Protein AF-A0A1Y2HGD8-F1 (afdb_monomer_lite)

Secondary structure (DSSP, 8-state):
-HHHHHHHHHHHHTS-------GGGHHHHHHHHHHHHHHHHHHHHTT-S-TT--GGG--TTSHHHHHHHHHHHHHHHHHHHHHHHHHHHHHHHHHHHHHHHHHHHHHHHHHHHHHHHHHTTSTT-------------TTHHHHHHHHHHHHHHHHHHHHHHHHHHHHHHHHHHHHHHHHHHHHHHHHHTT---HHHHHHHHHHHHHHHHHHHHHHHHHHHHHHHHHTSPPPTTTHHHHHHHHHHHHHHHHHHHSTTSS--

Organism: NCBI:txid765915

Structure (mmCIF, N/CA/C/O backbone):
data_AF-A0A1Y2HGD8-F1
#
_entry.id   AF-A0A1Y2HGD8-F1
#
loop_
_atom_site.group_PDB
_atom_site.id
_atom_site.type_symbol
_atom_site.label_atom_id
_atom_site.label_alt_id
_atom_site.label_comp_id
_atom_site.label_asym_id
_atom_site.label_entity_id
_atom_site.label_seq_id
_atom_site.pdbx_PDB_ins_code
_atom_site.Cartn_x
_atom_site.Cartn_y
_atom_site.Cartn_z
_atom_site.occupancy
_atom_site.B_iso_or_equiv
_atom_site.auth_seq_id
_atom_site.auth_comp_id
_atom_site.auth_asym_id
_atom_site.auth_atom_id
_atom_site.pdbx_PDB_model_num
ATOM 1 N N . MET A 1 1 ? 4.293 -5.057 -3.547 1.00 78.56 1 MET A N 1
ATOM 2 C CA . MET A 1 1 ? 3.821 -5.410 -2.185 1.00 78.56 1 MET A CA 1
ATOM 3 C C . MET A 1 1 ? 2.748 -4.454 -1.665 1.00 78.56 1 MET A C 1
ATOM 5 O O . MET A 1 1 ? 1.684 -4.930 -1.291 1.00 78.56 1 MET A O 1
ATOM 9 N N . HIS A 1 2 ? 2.973 -3.132 -1.663 1.00 80.19 2 HIS A N 1
ATOM 10 C CA . HIS A 1 2 ? 2.010 -2.169 -1.106 1.00 80.19 2 HIS A CA 1
ATOM 11 C C . HIS A 1 2 ? 0.635 -2.173 -1.796 1.00 80.19 2 HIS A C 1
ATOM 13 O O . HIS A 1 2 ? -0.360 -2.157 -1.080 1.00 80.19 2 HIS A O 1
ATOM 19 N N . ALA A 1 3 ? 0.546 -2.297 -3.131 1.00 78.31 3 ALA A N 1
ATOM 20 C CA . ALA A 1 3 ? -0.756 -2.444 -3.798 1.00 78.31 3 ALA A CA 1
ATOM 21 C C . ALA A 1 3 ? -1.498 -3.727 -3.409 1.00 78.31 3 ALA A C 1
ATOM 23 O O . ALA A 1 3 ? -2.710 -3.720 -3.242 1.00 78.31 3 ALA A O 1
ATOM 24 N N . CYS A 1 4 ? -0.788 -4.841 -3.226 1.00 83.38 4 CYS A N 1
ATOM 25 C CA . CYS A 1 4 ? -1.416 -6.087 -2.792 1.00 83.38 4 CYS A CA 1
ATOM 26 C C . CYS A 1 4 ? -1.918 -5.967 -1.345 1.00 83.38 4 CYS A C 1
ATOM 28 O O . CYS A 1 4 ? -3.021 -6.412 -1.042 1.00 83.38 4 CYS A O 1
ATOM 30 N N . LEU A 1 5 ? -1.150 -5.309 -0.470 1.00 84.12 5 LEU A N 1
ATOM 31 C CA . LEU A 1 5 ? -1.565 -4.972 0.897 1.00 84.12 5 LEU A CA 1
ATOM 32 C C . LEU A 1 5 ? -2.777 -4.031 0.916 1.00 84.12 5 LEU A C 1
ATOM 34 O O . LEU A 1 5 ? -3.712 -4.268 1.683 1.00 84.12 5 LEU A O 1
ATOM 38 N N . SER A 1 6 ? -2.790 -2.985 0.084 1.00 82.75 6 SER A N 1
ATOM 39 C CA . SER A 1 6 ? -3.903 -2.033 0.007 1.00 82.75 6 SER A CA 1
ATOM 40 C C . SER A 1 6 ? -5.157 -2.684 -0.573 1.00 82.75 6 SER A C 1
ATOM 42 O O . SER A 1 6 ? -6.234 -2.528 -0.001 1.00 82.75 6 SER A O 1
ATOM 44 N N . LEU A 1 7 ? -5.019 -3.512 -1.610 1.00 82.62 7 LEU A N 1
ATOM 45 C CA . LEU A 1 7 ? -6.115 -4.288 -2.185 1.00 82.62 7 LEU A CA 1
ATOM 46 C C . LEU A 1 7 ? -6.675 -5.305 -1.187 1.00 82.62 7 LEU A C 1
ATOM 48 O O . LEU A 1 7 ? -7.887 -5.380 -1.000 1.00 82.62 7 LEU A O 1
ATOM 52 N N . TYR A 1 8 ? -5.810 -6.063 -0.510 1.00 85.62 8 TYR A N 1
ATOM 53 C CA . TYR A 1 8 ? -6.225 -6.996 0.538 1.00 85.62 8 TYR A CA 1
ATOM 54 C C . TYR A 1 8 ? -7.002 -6.268 1.640 1.00 85.62 8 TYR A C 1
ATOM 56 O O . TYR A 1 8 ? -8.078 -6.694 2.062 1.00 85.62 8 TYR A O 1
ATOM 64 N N . THR A 1 9 ? -6.478 -5.122 2.063 1.00 81.25 9 THR A N 1
ATOM 65 C CA . THR A 1 9 ? -7.118 -4.263 3.053 1.00 81.25 9 THR A CA 1
ATOM 66 C C . THR A 1 9 ? -8.484 -3.780 2.583 1.00 81.25 9 THR A C 1
ATOM 68 O O . THR A 1 9 ? -9.454 -3.851 3.335 1.00 81.25 9 THR A O 1
ATOM 71 N N . TYR A 1 10 ? -8.577 -3.321 1.339 1.00 82.81 10 TYR A N 1
ATOM 72 C CA . TYR A 1 10 ? -9.825 -2.890 0.729 1.00 82.81 10 TYR A CA 1
ATOM 73 C C . TYR A 1 10 ? -10.856 -4.027 0.706 1.00 82.81 10 TYR A C 1
ATOM 75 O O . TYR A 1 10 ? -11.990 -3.844 1.151 1.00 82.81 10 TYR A O 1
ATOM 83 N N . LEU A 1 11 ? -10.466 -5.228 0.269 1.00 83.62 11 LEU A N 1
ATOM 84 C CA . LEU A 1 11 ? -11.347 -6.400 0.241 1.00 83.62 11 LEU A CA 1
ATOM 85 C C . LEU A 1 11 ? -11.839 -6.777 1.645 1.00 83.62 11 LEU A C 1
ATOM 87 O O . LEU A 1 11 ? -13.014 -7.110 1.825 1.00 83.62 11 LEU A O 1
ATOM 91 N N . ARG A 1 12 ? -10.972 -6.655 2.652 1.00 82.25 12 ARG A N 1
ATOM 92 C CA . ARG A 1 12 ? -11.326 -6.933 4.044 1.00 82.25 12 ARG A CA 1
ATOM 93 C C . ARG A 1 12 ? -12.259 -5.879 4.640 1.00 82.25 12 ARG A C 1
ATOM 95 O O . ARG A 1 12 ? -13.249 -6.246 5.260 1.00 82.25 12 ARG A O 1
ATOM 102 N N . VAL A 1 13 ? -11.950 -4.592 4.481 1.00 77.69 13 VAL A N 1
ATOM 103 C CA . VAL A 1 13 ? -12.680 -3.490 5.135 1.00 77.69 13 VAL A CA 1
ATOM 104 C C . VAL A 1 13 ? -13.964 -3.141 4.386 1.00 77.69 13 VAL A C 1
ATOM 106 O O . VAL A 1 13 ? -15.014 -2.986 4.999 1.00 77.69 13 VAL A O 1
ATOM 109 N N . VAL A 1 14 ? -13.898 -3.020 3.059 1.00 81.12 14 VAL A N 1
ATOM 110 C CA . VAL A 1 14 ? -15.016 -2.521 2.245 1.00 81.12 14 VAL A CA 1
ATOM 111 C C . VAL A 1 14 ? -15.948 -3.648 1.818 1.00 81.12 14 VAL A C 1
ATOM 113 O O . VAL A 1 14 ? -17.163 -3.465 1.802 1.00 81.12 14 VAL A O 1
ATOM 116 N N . LYS A 1 15 ? -15.401 -4.817 1.463 1.00 84.25 15 LYS A N 1
ATOM 117 C CA . LYS A 1 15 ? -16.198 -5.958 0.980 1.00 84.25 15 LYS A CA 1
ATOM 118 C C . LYS A 1 15 ? -16.487 -7.003 2.058 1.00 84.25 15 LYS A C 1
ATOM 120 O O . LYS A 1 15 ? -17.182 -7.969 1.761 1.00 84.25 15 LYS A O 1
ATOM 125 N N . ASN A 1 16 ? -15.962 -6.826 3.274 1.00 85.25 16 ASN A N 1
ATOM 126 C CA . ASN A 1 16 ? -16.073 -7.782 4.381 1.00 85.25 16 ASN A CA 1
ATOM 127 C C . ASN A 1 16 ? -15.673 -9.223 3.991 1.00 85.25 16 ASN A C 1
ATOM 129 O O . ASN A 1 16 ? -16.144 -10.195 4.580 1.00 85.25 16 ASN A O 1
ATOM 133 N N . LYS A 1 17 ? -14.809 -9.383 2.978 1.00 89.25 17 LYS A N 1
ATOM 134 C CA . LYS A 1 17 ? -14.317 -10.696 2.553 1.00 89.25 17 LYS A CA 1
ATOM 135 C C . LYS A 1 17 ? -13.066 -11.023 3.355 1.00 89.25 17 LYS A C 1
ATOM 137 O O . LYS A 1 17 ? -12.046 -10.344 3.234 1.00 89.25 17 LYS A O 1
ATOM 142 N N . ARG A 1 18 ? -13.138 -12.067 4.181 1.00 83.25 18 ARG A N 1
ATOM 143 C CA . ARG A 1 18 ? -11.959 -12.615 4.858 1.00 83.25 18 ARG A CA 1
ATOM 144 C C . ARG A 1 18 ? -11.217 -13.505 3.873 1.00 83.25 18 ARG A C 1
ATOM 146 O O . ARG A 1 18 ? -11.711 -14.560 3.503 1.00 83.25 18 ARG A O 1
ATOM 153 N N . ILE A 1 19 ? -10.054 -13.049 3.429 1.00 86.12 19 ILE A N 1
ATOM 154 C CA . ILE A 1 19 ? -9.136 -13.873 2.648 1.00 86.12 19 ILE A CA 1
ATOM 155 C C . ILE A 1 19 ? -8.131 -14.460 3.631 1.00 86.12 19 ILE A C 1
ATOM 157 O O . ILE A 1 19 ? -7.472 -13.729 4.371 1.00 86.12 19 ILE A O 1
ATOM 161 N N . GLU A 1 20 ? -8.019 -15.781 3.647 1.00 89.38 20 GLU A N 1
ATOM 162 C CA . GLU A 1 20 ? -7.003 -16.471 4.428 1.00 89.38 20 GLU A CA 1
ATOM 163 C C . GLU A 1 20 ? -5.641 -16.270 3.755 1.00 89.38 20 GLU A C 1
ATOM 165 O O . GLU A 1 20 ? -5.328 -16.895 2.738 1.00 89.38 20 GLU A O 1
ATOM 170 N N . LEU A 1 21 ? -4.838 -15.357 4.308 1.00 80.19 21 LEU A N 1
ATOM 171 C CA . LEU A 1 21 ? -3.488 -15.021 3.832 1.00 80.19 21 LEU A CA 1
ATOM 172 C C . LEU A 1 21 ? -2.480 -16.181 3.978 1.00 80.19 21 LEU A C 1
ATOM 174 O O . LEU A 1 21 ? -1.405 -16.138 3.378 1.00 80.19 21 LEU A O 1
ATOM 178 N N . GLY A 1 22 ? -2.843 -17.234 4.718 1.00 84.00 22 GLY A N 1
ATOM 179 C CA . GLY A 1 22 ? -1.948 -18.327 5.095 1.00 84.00 22 GLY A CA 1
ATOM 180 C C . GLY A 1 22 ? -0.947 -17.911 6.177 1.00 84.00 22 GLY A C 1
ATOM 181 O O . GLY A 1 22 ? -0.879 -16.749 6.577 1.00 84.00 22 GLY A O 1
ATOM 182 N N . SER A 1 23 ? -0.156 -18.867 6.671 1.00 84.31 23 SER A N 1
ATOM 183 C CA . SER A 1 23 ? 0.926 -18.564 7.617 1.00 84.31 23 SER A CA 1
ATOM 184 C C . SER A 1 23 ? 1.947 -17.623 6.966 1.00 84.31 23 SER A C 1
ATOM 186 O O . SER A 1 23 ? 2.368 -17.857 5.834 1.00 84.31 23 SER A O 1
ATOM 188 N N . ARG A 1 24 ? 2.332 -16.548 7.667 1.00 79.81 24 ARG A N 1
ATOM 189 C CA . ARG A 1 24 ? 3.295 -15.527 7.196 1.00 79.81 24 ARG A CA 1
ATOM 190 C C . ARG A 1 24 ? 2.907 -14.786 5.906 1.00 79.81 24 ARG A C 1
ATOM 192 O O . ARG A 1 24 ? 3.785 -14.266 5.223 1.00 79.81 24 ARG A O 1
ATOM 199 N N . ASP A 1 25 ? 1.622 -14.724 5.564 1.00 85.81 25 ASP A N 1
ATOM 200 C CA . ASP A 1 25 ? 1.135 -14.018 4.369 1.00 85.81 25 ASP A CA 1
ATOM 201 C C . ASP A 1 25 ? 1.744 -14.530 3.046 1.00 85.81 25 ASP A C 1
ATOM 203 O O . ASP A 1 25 ? 1.865 -13.781 2.069 1.00 85.81 25 ASP A O 1
ATOM 207 N N . TRP A 1 26 ? 2.132 -15.813 2.989 1.00 89.88 26 TRP A N 1
ATOM 208 C CA . TRP A 1 26 ? 2.860 -16.378 1.847 1.00 89.88 26 TRP A CA 1
ATOM 209 C C . TRP A 1 26 ? 2.097 -16.237 0.526 1.00 89.88 26 TRP A C 1
ATOM 211 O O . TRP A 1 26 ? 2.720 -16.022 -0.507 1.00 89.88 26 TRP A O 1
ATOM 221 N N . ARG A 1 27 ? 0.756 -16.289 0.538 1.00 89.88 27 ARG A N 1
ATOM 222 C CA . ARG A 1 27 ? -0.064 -16.120 -0.677 1.00 89.88 27 ARG A CA 1
ATOM 223 C C . ARG A 1 27 ? 0.100 -14.726 -1.277 1.00 89.88 27 ARG A C 1
ATOM 225 O O . ARG A 1 27 ? 0.190 -14.571 -2.491 1.00 89.88 27 ARG A O 1
ATOM 232 N N . LEU A 1 28 ? 0.177 -13.708 -0.422 1.00 87.25 28 LEU A N 1
ATOM 233 C CA . LEU A 1 28 ? 0.374 -12.324 -0.845 1.00 87.25 28 LEU A CA 1
ATOM 234 C C . LEU A 1 28 ? 1.778 -12.120 -1.418 1.00 87.25 28 LEU A C 1
ATOM 236 O O . LEU A 1 28 ? 1.953 -11.451 -2.441 1.00 87.25 28 LEU A O 1
ATOM 240 N N . GLN A 1 29 ? 2.771 -12.719 -0.758 1.00 88.69 29 GLN A N 1
ATOM 241 C CA . GLN A 1 29 ? 4.155 -12.702 -1.212 1.00 88.69 29 GLN A CA 1
ATOM 242 C C . GLN A 1 29 ? 4.311 -13.461 -2.530 1.00 88.69 29 GLN A C 1
ATOM 244 O O . GLN A 1 29 ? 4.951 -12.939 -3.432 1.00 88.69 29 GLN A O 1
ATOM 249 N N . ALA A 1 30 ? 3.667 -14.617 -2.690 1.00 92.06 30 ALA A N 1
ATOM 250 C CA . ALA A 1 30 ? 3.700 -15.411 -3.914 1.00 92.06 30 ALA A CA 1
ATOM 251 C C . ALA A 1 30 ? 3.142 -14.640 -5.116 1.00 92.06 30 ALA A C 1
ATOM 253 O O . ALA A 1 30 ? 3.749 -14.669 -6.178 1.00 92.06 30 ALA A O 1
ATOM 254 N N . VAL A 1 31 ? 2.050 -13.882 -4.953 1.00 89.88 31 VAL A N 1
ATOM 255 C CA . VAL A 1 31 ? 1.536 -13.011 -6.028 1.00 89.88 31 VAL A CA 1
ATOM 256 C C . VAL A 1 31 ? 2.542 -11.907 -6.371 1.00 89.88 31 VAL A C 1
ATOM 258 O O . VAL A 1 31 ? 2.817 -11.663 -7.545 1.00 89.88 31 VAL A O 1
ATOM 261 N N . CYS A 1 32 ? 3.139 -11.263 -5.361 1.00 88.88 32 CYS A N 1
ATOM 262 C CA . CYS A 1 32 ? 4.140 -10.217 -5.583 1.00 88.88 32 CYS A CA 1
ATOM 263 C C . CYS A 1 32 ? 5.400 -10.768 -6.270 1.00 88.88 32 CYS A C 1
ATOM 265 O O . CYS A 1 32 ? 5.774 -10.291 -7.337 1.00 88.88 32 CYS A O 1
ATOM 267 N N . PHE A 1 33 ? 6.045 -11.772 -5.677 1.00 90.50 33 PHE A N 1
ATOM 268 C CA . PHE A 1 33 ? 7.269 -12.374 -6.200 1.00 90.50 33 PHE A CA 1
ATOM 269 C C . PHE A 1 33 ? 7.023 -13.090 -7.521 1.00 90.50 33 PHE A C 1
ATOM 271 O O . PHE A 1 33 ? 7.829 -12.937 -8.426 1.00 90.50 33 PHE A O 1
ATOM 278 N N . GLY A 1 34 ? 5.897 -13.785 -7.676 1.00 92.50 34 GLY A N 1
ATOM 279 C CA . GLY A 1 34 ? 5.517 -14.439 -8.925 1.00 92.50 34 GLY A CA 1
ATOM 280 C C . GLY A 1 34 ? 5.406 -13.449 -10.081 1.00 92.50 34 GLY A C 1
ATOM 281 O O . GLY A 1 34 ? 5.950 -13.709 -11.147 1.00 92.50 34 GLY A O 1
ATOM 282 N N . SER A 1 35 ? 4.800 -12.275 -9.858 1.00 88.81 35 SER A N 1
ATOM 283 C CA . SER A 1 35 ? 4.743 -11.229 -10.890 1.00 88.81 35 SER A CA 1
ATOM 284 C C . SER A 1 35 ? 6.129 -10.705 -11.287 1.00 88.81 35 SER A C 1
ATOM 286 O O . SER A 1 35 ? 6.387 -10.499 -12.468 1.00 88.81 35 SER A O 1
ATOM 288 N N . VAL A 1 36 ? 7.048 -10.553 -10.326 1.00 88.81 36 VAL A N 1
ATOM 289 C CA . VAL A 1 36 ? 8.430 -10.123 -10.596 1.00 88.81 36 VAL A CA 1
ATOM 290 C C . VAL A 1 36 ? 9.205 -11.219 -11.330 1.00 88.81 36 VAL A C 1
ATOM 292 O O . VAL A 1 36 ? 9.824 -10.940 -12.351 1.00 88.81 36 VAL A O 1
ATOM 295 N N . ILE A 1 37 ? 9.127 -12.465 -10.856 1.00 93.44 37 ILE A N 1
ATOM 296 C CA . ILE A 1 37 ? 9.778 -13.633 -11.467 1.00 93.44 37 ILE A CA 1
ATOM 297 C C . ILE A 1 37 ? 9.296 -13.829 -12.905 1.00 93.44 37 ILE A C 1
ATOM 299 O O . ILE A 1 37 ? 10.107 -14.156 -13.759 1.00 93.44 37 ILE A O 1
ATOM 303 N N . LEU A 1 38 ? 8.011 -13.595 -13.189 1.00 93.12 38 LEU A N 1
ATOM 304 C CA . LEU A 1 38 ? 7.450 -13.701 -14.537 1.00 93.12 38 LEU A CA 1
ATOM 305 C C . LEU A 1 38 ? 7.913 -12.569 -15.468 1.00 93.12 38 LEU A C 1
ATOM 307 O O . LEU A 1 38 ? 8.074 -12.791 -16.664 1.00 93.12 38 LEU A O 1
ATOM 311 N N . LEU A 1 39 ? 8.166 -11.372 -14.936 1.00 89.31 39 LEU A N 1
ATOM 312 C CA . LEU A 1 39 ? 8.664 -10.238 -15.719 1.00 89.31 39 LEU A CA 1
ATOM 313 C C . LEU A 1 39 ? 10.146 -10.371 -16.100 1.00 89.31 39 LEU A C 1
ATOM 315 O O . LEU A 1 39 ? 10.532 -9.966 -17.194 1.00 89.31 39 LEU A O 1
ATOM 319 N N . VAL A 1 40 ? 10.977 -10.962 -15.236 1.00 90.00 40 VAL A N 1
ATOM 320 C CA . VAL A 1 40 ? 12.419 -11.146 -15.487 1.00 90.00 40 VAL A CA 1
ATOM 321 C C . VAL A 1 40 ? 12.733 -11.838 -16.829 1.00 90.00 40 VAL A C 1
ATOM 323 O O . VAL A 1 40 ? 13.496 -11.257 -17.599 1.00 90.00 40 VAL A O 1
ATOM 326 N N . PRO A 1 41 ? 12.176 -13.017 -17.180 1.00 91.50 41 PRO A N 1
ATOM 327 C CA . PRO A 1 41 ? 12.490 -13.686 -18.443 1.00 91.50 41 PRO A CA 1
ATOM 328 C C . PRO A 1 41 ? 12.011 -12.898 -19.665 1.00 91.50 41 PRO A C 1
ATOM 330 O O . PRO A 1 41 ? 12.688 -12.908 -20.689 1.00 91.50 41 PRO A O 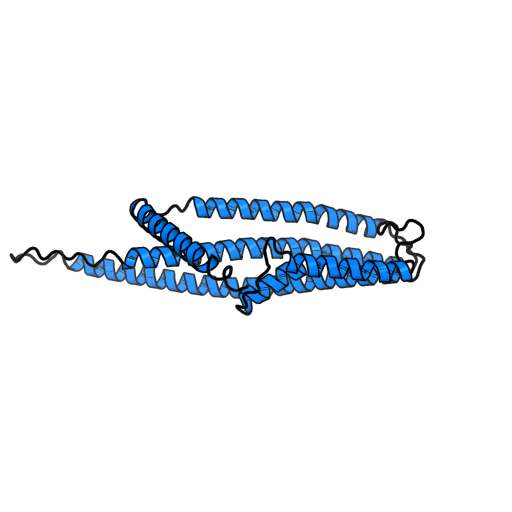1
ATOM 333 N N . ILE A 1 42 ? 10.893 -12.169 -19.554 1.00 90.50 42 ILE A N 1
ATOM 334 C CA . ILE A 1 42 ? 10.399 -11.290 -20.625 1.00 90.50 42 ILE A CA 1
ATOM 335 C C . ILE A 1 42 ? 11.441 -10.204 -20.914 1.00 90.50 42 ILE A C 1
ATOM 337 O O . ILE A 1 42 ? 11.799 -9.974 -22.065 1.00 90.50 42 ILE A O 1
ATOM 341 N N . PHE A 1 43 ? 11.978 -9.572 -19.870 1.00 87.62 43 PHE A N 1
ATOM 342 C CA . PHE A 1 43 ? 12.987 -8.526 -20.028 1.00 87.62 43 PHE A CA 1
ATOM 343 C C . PHE A 1 43 ? 14.366 -9.052 -20.430 1.00 87.62 43 PHE A C 1
ATOM 345 O O . PHE A 1 43 ? 15.079 -8.355 -21.149 1.00 87.62 43 PHE A O 1
ATOM 352 N N . LEU A 1 44 ? 14.727 -10.275 -20.028 1.00 88.06 44 LEU A N 1
ATOM 353 C CA . LEU A 1 44 ? 15.923 -10.951 -20.538 1.00 88.06 44 LEU A CA 1
ATOM 354 C C . LEU A 1 44 ? 15.808 -11.210 -22.046 1.00 88.06 44 LEU A C 1
ATOM 356 O O . LEU A 1 44 ? 16.755 -10.942 -22.776 1.00 88.06 44 LEU A O 1
ATOM 360 N N . GLY A 1 45 ? 14.642 -11.655 -22.526 1.00 88.69 45 GLY A N 1
ATOM 361 C CA . GLY A 1 45 ? 14.401 -11.882 -23.955 1.00 88.69 45 GLY A CA 1
ATOM 362 C C . GLY A 1 45 ? 14.407 -10.608 -24.810 1.00 88.69 45 GLY A C 1
ATOM 363 O O . GLY A 1 45 ? 14.660 -10.680 -26.007 1.00 88.69 45 GLY A O 1
ATOM 364 N N . LEU A 1 46 ? 14.157 -9.444 -24.203 1.00 89.31 46 LEU A N 1
ATOM 365 C CA . LEU A 1 46 ? 14.152 -8.139 -24.875 1.00 89.31 46 LEU A CA 1
ATOM 366 C C . LEU A 1 46 ? 15.487 -7.383 -24.767 1.00 89.31 46 LEU A C 1
ATOM 368 O O . LEU A 1 46 ? 15.553 -6.233 -25.196 1.00 89.31 46 LEU A O 1
ATOM 372 N N . ASP A 1 47 ? 16.519 -7.981 -24.163 1.00 87.12 47 ASP A N 1
ATOM 373 C CA . ASP A 1 47 ? 17.782 -7.302 -23.827 1.00 87.12 47 ASP A CA 1
ATOM 374 C C . ASP A 1 47 ? 17.563 -6.003 -23.014 1.00 87.12 47 ASP A C 1
ATOM 376 O O . ASP A 1 47 ? 18.223 -4.973 -23.187 1.00 87.12 47 ASP A O 1
ATOM 380 N N . GLY A 1 48 ? 16.570 -6.025 -22.116 1.00 81.62 48 GLY A N 1
ATOM 381 C CA . GLY A 1 48 ? 16.203 -4.866 -21.297 1.00 81.62 48 GLY A CA 1
ATOM 382 C C . GLY A 1 48 ? 17.220 -4.547 -20.198 1.00 81.62 48 GLY A C 1
ATOM 383 O O . GLY A 1 48 ? 17.361 -3.394 -19.790 1.00 81.62 48 GLY A O 1
ATOM 384 N N . PHE A 1 49 ? 17.957 -5.557 -19.732 1.00 81.56 49 PHE A N 1
ATOM 385 C CA . PHE A 1 49 ? 18.974 -5.412 -18.685 1.00 81.56 49 PHE A CA 1
ATOM 386 C C . PHE A 1 49 ? 20.355 -5.001 -19.224 1.00 81.56 49 PHE A C 1
ATOM 388 O O . PHE A 1 49 ? 21.220 -4.612 -18.440 1.00 81.56 49 PHE A O 1
ATOM 395 N N . GLY A 1 50 ? 20.558 -5.055 -20.546 1.00 80.50 50 GLY A N 1
ATOM 396 C CA . GLY A 1 50 ? 21.839 -4.793 -21.195 1.00 80.50 50 GLY A CA 1
ATOM 397 C C . GLY A 1 50 ? 22.918 -5.839 -20.886 1.00 80.50 50 GLY A C 1
ATOM 398 O O . GLY A 1 50 ? 22.701 -6.810 -20.163 1.00 80.50 50 GLY A O 1
ATOM 399 N N . ALA A 1 51 ? 24.129 -5.598 -21.399 1.00 80.19 51 ALA A N 1
ATOM 400 C CA . ALA A 1 51 ? 25.238 -6.559 -21.371 1.00 80.19 51 ALA A CA 1
ATOM 401 C C . ALA A 1 51 ? 25.685 -6.998 -19.962 1.00 80.19 51 ALA A C 1
ATOM 403 O O . ALA A 1 51 ? 26.250 -8.075 -19.803 1.00 80.19 51 ALA A O 1
ATOM 404 N N . LEU A 1 52 ? 25.453 -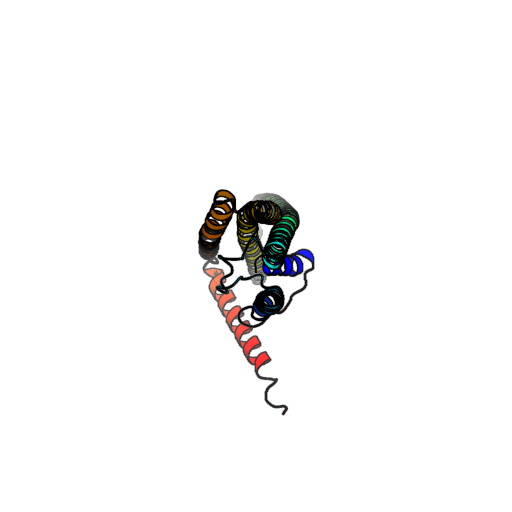6.167 -18.941 1.00 76.06 52 LEU A N 1
ATOM 405 C CA . LEU A 1 52 ? 25.860 -6.450 -17.562 1.00 76.06 52 LEU A CA 1
ATOM 406 C C . LEU A 1 52 ? 24.769 -7.160 -16.746 1.00 76.06 52 LEU A C 1
ATOM 408 O O . LEU A 1 52 ? 25.044 -7.588 -15.629 1.00 76.06 52 LEU A O 1
ATOM 412 N N . GLY A 1 53 ? 23.539 -7.272 -17.261 1.00 72.38 53 GLY A N 1
ATOM 413 C CA . GLY A 1 53 ? 22.438 -7.974 -16.591 1.00 72.38 53 GLY A CA 1
ATOM 414 C C . GLY A 1 53 ? 21.875 -7.286 -15.338 1.00 72.38 53 GLY A C 1
ATOM 415 O O . GLY A 1 53 ? 20.939 -7.802 -14.729 1.00 72.38 53 GLY A O 1
ATOM 416 N N . TYR A 1 54 ? 22.400 -6.122 -14.942 1.00 71.94 54 TYR A N 1
ATOM 417 C CA . TYR A 1 54 ? 21.907 -5.369 -13.789 1.00 71.94 54 TYR A CA 1
ATOM 418 C C . TYR A 1 54 ? 20.854 -4.346 -14.202 1.00 71.94 54 TYR A C 1
ATOM 420 O O . TYR A 1 54 ? 21.081 -3.502 -15.064 1.00 71.94 54 TYR A O 1
ATOM 428 N N . TRP A 1 55 ? 19.723 -4.349 -13.498 1.00 63.19 55 TRP A N 1
ATOM 429 C CA . TRP A 1 55 ? 18.614 -3.431 -13.761 1.00 63.19 55 TRP A CA 1
ATOM 430 C C . TRP A 1 55 ? 18.998 -1.947 -13.665 1.00 63.19 55 TRP A C 1
ATOM 432 O O . TRP A 1 55 ? 18.587 -1.149 -14.502 1.00 63.19 55 TRP A O 1
ATOM 442 N N . CYS A 1 56 ? 19.852 -1.583 -12.705 1.00 62.38 56 CYS A N 1
ATOM 443 C CA . CYS A 1 56 ? 20.351 -0.213 -12.539 1.00 62.38 56 CYS A CA 1
ATOM 444 C C . CYS A 1 56 ? 21.212 0.274 -13.720 1.00 62.38 56 CYS A C 1
ATOM 446 O O . CYS A 1 56 ? 21.575 1.446 -13.766 1.00 62.38 56 CYS A O 1
ATOM 448 N N . LEU A 1 57 ? 21.555 -0.623 -14.648 1.00 62.75 57 LEU A N 1
ATOM 449 C CA . LEU A 1 57 ? 22.361 -0.374 -15.838 1.00 62.75 57 LEU A CA 1
ATOM 450 C C . LEU A 1 57 ? 21.571 -0.682 -17.118 1.00 62.75 57 LEU A C 1
ATOM 452 O O . LEU A 1 57 ? 22.182 -0.973 -18.146 1.00 62.75 57 LEU A O 1
ATOM 456 N N . SER A 1 58 ? 20.228 -0.625 -17.063 1.00 72.00 58 SER A N 1
ATOM 457 C CA . SER A 1 58 ? 19.375 -0.813 -18.242 1.00 72.00 58 SER A CA 1
ATOM 458 C C . SER A 1 58 ? 19.908 0.035 -19.391 1.00 72.00 58 SER A C 1
ATOM 460 O O . SER A 1 58 ? 20.085 1.251 -19.240 1.00 72.00 58 SER A O 1
ATOM 462 N N . ASN A 1 59 ? 20.177 -0.593 -20.530 1.00 78.00 59 ASN A N 1
ATOM 463 C CA . ASN A 1 59 ? 20.740 0.119 -21.660 1.00 78.00 59 ASN A CA 1
ATOM 464 C C . ASN A 1 59 ? 19.661 1.027 -22.262 1.00 78.00 59 ASN A C 1
ATOM 466 O O . ASN A 1 59 ? 18.819 0.577 -23.030 1.00 78.00 59 ASN A O 1
ATOM 470 N N . ALA A 1 60 ? 19.688 2.317 -21.921 1.00 77.81 60 ALA A N 1
ATOM 471 C CA . ALA A 1 60 ? 18.724 3.305 -22.412 1.00 77.81 60 ALA A CA 1
ATOM 472 C C . ALA A 1 60 ? 18.701 3.423 -23.947 1.00 77.81 60 ALA A C 1
ATOM 474 O O . ALA A 1 60 ? 17.764 3.988 -24.500 1.00 77.81 60 ALA A O 1
ATOM 475 N N . ARG A 1 61 ? 19.730 2.907 -24.635 1.00 82.56 61 ARG A N 1
ATOM 476 C CA . ARG A 1 61 ? 19.811 2.896 -26.099 1.00 82.56 61 ARG A CA 1
ATOM 477 C C . ARG A 1 61 ? 19.101 1.705 -26.744 1.00 82.56 61 ARG A C 1
ATOM 479 O O . ARG A 1 61 ? 18.931 1.722 -27.959 1.00 82.56 61 ARG A O 1
ATOM 486 N N . THR A 1 62 ? 18.717 0.674 -25.988 1.00 88.00 62 THR A N 1
ATOM 487 C CA . THR A 1 62 ? 17.980 -0.471 -26.540 1.00 88.00 62 THR A CA 1
ATOM 488 C C . THR A 1 62 ? 16.479 -0.264 -26.386 1.00 88.00 62 THR A C 1
ATOM 490 O O . THR A 1 62 ? 15.999 0.250 -25.375 1.00 88.00 62 THR A O 1
ATOM 493 N N . THR A 1 63 ? 15.707 -0.728 -27.372 1.00 88.56 63 THR A N 1
ATOM 494 C CA . THR A 1 63 ? 14.236 -0.733 -27.303 1.00 88.56 63 THR A CA 1
ATOM 495 C C . THR A 1 63 ? 13.736 -1.492 -26.070 1.00 88.56 63 THR A C 1
ATOM 497 O O . THR A 1 63 ? 12.750 -1.088 -25.453 1.00 88.56 63 THR A O 1
ATOM 500 N N . GLY A 1 64 ? 14.447 -2.553 -25.668 1.00 88.56 64 GLY A N 1
ATOM 501 C CA . GLY A 1 64 ? 14.174 -3.304 -24.446 1.00 88.56 64 GLY A CA 1
ATOM 502 C C . GLY A 1 64 ? 14.313 -2.468 -23.176 1.00 88.56 64 GLY A C 1
ATOM 503 O O . GLY A 1 64 ? 13.443 -2.548 -22.310 1.00 88.56 64 GLY A O 1
ATOM 504 N N . GLY A 1 65 ? 15.358 -1.639 -23.073 1.00 86.31 65 GLY A N 1
ATOM 505 C CA . GLY A 1 65 ? 15.566 -0.740 -21.936 1.00 86.31 65 GLY A CA 1
ATOM 506 C C . GLY A 1 65 ? 14.458 0.308 -21.818 1.00 86.31 65 GLY A C 1
ATOM 507 O O . GLY A 1 65 ? 13.876 0.479 -20.745 1.00 86.31 65 GLY A O 1
ATOM 508 N N . THR A 1 66 ? 14.082 0.941 -22.935 1.00 89.06 66 THR A N 1
ATOM 509 C CA . THR A 1 66 ? 12.961 1.895 -22.968 1.00 89.06 66 THR A CA 1
ATOM 510 C C . THR A 1 66 ? 11.639 1.226 -22.576 1.00 89.06 66 THR A C 1
ATOM 512 O O . THR A 1 66 ? 10.896 1.755 -21.746 1.00 89.06 66 THR A O 1
ATOM 515 N N . PHE A 1 67 ? 11.346 0.045 -23.132 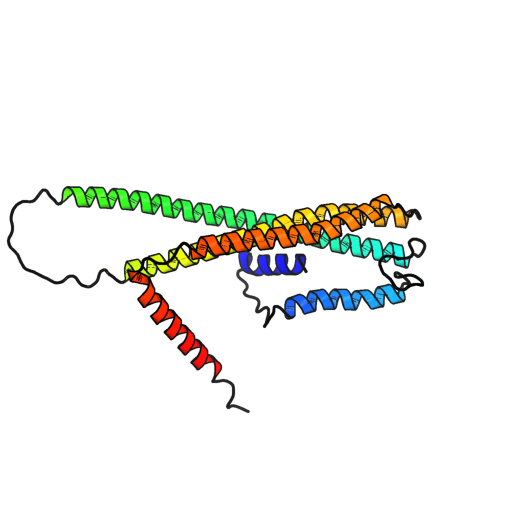1.00 91.31 67 PHE A N 1
ATOM 516 C CA . PHE A 1 67 ? 10.131 -0.707 -22.814 1.00 91.31 67 PHE A CA 1
ATOM 517 C C . PHE A 1 67 ? 10.071 -1.094 -21.331 1.00 91.31 67 PHE A C 1
ATOM 519 O O . PHE A 1 67 ? 9.050 -0.877 -20.675 1.00 91.31 67 PHE A O 1
ATOM 526 N N . LEU A 1 68 ? 11.179 -1.600 -20.783 1.00 89.88 68 LEU A N 1
ATOM 527 C CA . LEU A 1 68 ? 11.326 -1.916 -19.364 1.00 89.88 68 LEU A CA 1
ATOM 528 C C . LEU A 1 68 ? 10.980 -0.703 -18.488 1.00 89.88 68 LEU A C 1
ATOM 530 O O . LEU A 1 68 ? 10.156 -0.825 -17.577 1.00 89.88 68 LEU A O 1
ATOM 534 N N . SER A 1 69 ? 11.527 0.475 -18.797 1.00 89.81 69 SER A N 1
ATOM 535 C CA . SER A 1 69 ? 11.251 1.711 -18.052 1.00 89.81 69 SER A CA 1
ATOM 536 C C . SER A 1 69 ? 9.778 2.115 -18.072 1.00 89.81 69 SER A C 1
ATOM 538 O O . SER A 1 69 ? 9.236 2.475 -17.023 1.00 89.81 69 SER A O 1
ATOM 540 N N . PHE A 1 70 ? 9.088 1.985 -19.210 1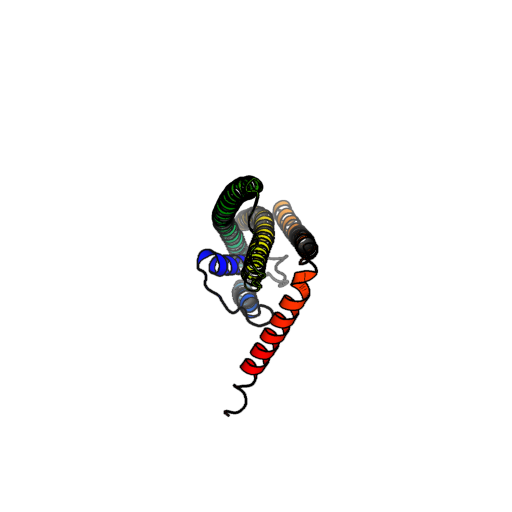.00 93.00 70 PHE A N 1
ATOM 541 C CA . PHE A 1 70 ? 7.642 2.227 -19.273 1.00 93.00 70 PHE A CA 1
ATOM 542 C C . PHE A 1 70 ? 6.834 1.219 -18.453 1.00 93.00 70 PHE A C 1
ATOM 544 O O . PHE A 1 70 ? 5.878 1.616 -17.785 1.00 93.00 70 PHE A O 1
ATOM 551 N N . VAL A 1 71 ? 7.213 -0.062 -18.449 1.00 92.38 71 VAL A N 1
ATOM 552 C CA . VAL A 1 71 ? 6.535 -1.074 -17.622 1.00 92.38 71 VAL A CA 1
ATOM 553 C C . VAL A 1 71 ? 6.723 -0.773 -16.135 1.00 92.38 71 VAL A C 1
ATOM 555 O O . VAL A 1 71 ? 5.758 -0.816 -15.371 1.00 92.38 71 VAL A O 1
ATOM 558 N N . ILE A 1 72 ? 7.935 -0.413 -15.712 1.00 90.81 72 ILE A N 1
ATOM 559 C CA . ILE A 1 72 ? 8.219 -0.035 -14.320 1.00 90.81 72 ILE A CA 1
ATOM 560 C C . ILE A 1 72 ? 7.416 1.201 -13.921 1.00 90.81 72 ILE A C 1
ATOM 562 O O . ILE A 1 72 ? 6.801 1.210 -12.852 1.00 90.81 72 ILE A O 1
ATOM 566 N N . PHE A 1 73 ? 7.384 2.221 -14.781 1.00 93.25 73 PHE A N 1
ATOM 567 C CA . PHE A 1 73 ? 6.540 3.394 -14.588 1.00 93.25 73 PHE A CA 1
ATOM 568 C C . PHE A 1 73 ? 5.065 2.997 -14.440 1.00 93.25 73 PHE A C 1
ATOM 570 O O . PHE A 1 73 ? 4.430 3.396 -13.465 1.00 93.25 73 PHE A O 1
ATOM 577 N N . ALA A 1 74 ? 4.528 2.167 -15.338 1.00 93.31 74 ALA A N 1
ATOM 578 C CA . ALA A 1 74 ? 3.136 1.726 -15.290 1.00 93.31 74 ALA A CA 1
ATOM 579 C C . ALA A 1 74 ? 2.819 0.963 -13.994 1.00 93.31 74 ALA A C 1
ATOM 581 O O . ALA A 1 74 ? 1.789 1.207 -13.363 1.00 93.31 74 ALA A O 1
ATOM 582 N N . VAL A 1 75 ? 3.723 0.090 -13.540 1.00 91.69 75 VAL A N 1
ATOM 583 C CA . VAL A 1 75 ? 3.589 -0.622 -12.262 1.00 91.69 75 VAL A CA 1
ATOM 584 C C . VAL A 1 75 ? 3.647 0.352 -11.083 1.00 91.69 75 VAL A C 1
ATOM 586 O O . VAL A 1 75 ? 2.846 0.238 -10.151 1.00 91.69 75 VAL A O 1
ATOM 589 N N . ALA A 1 76 ? 4.560 1.325 -11.090 1.00 91.38 76 ALA A N 1
ATOM 590 C CA . ALA A 1 76 ? 4.647 2.342 -10.043 1.00 91.38 76 ALA A CA 1
ATOM 591 C C . ALA A 1 76 ? 3.390 3.225 -10.001 1.00 91.38 76 ALA A C 1
ATOM 593 O O . ALA A 1 76 ? 2.857 3.469 -8.918 1.00 91.38 76 ALA A O 1
ATOM 594 N N . LEU A 1 77 ? 2.872 3.625 -11.162 1.00 94.06 77 LEU A N 1
ATOM 595 C CA . LEU A 1 77 ? 1.635 4.386 -11.300 1.00 94.06 77 LEU A CA 1
ATOM 596 C C . LEU A 1 77 ? 0.430 3.583 -10.800 1.00 94.06 77 LEU A C 1
ATOM 598 O O . LEU A 1 77 ? -0.359 4.098 -10.011 1.00 94.06 77 LEU A O 1
ATOM 602 N N . LEU A 1 78 ? 0.313 2.307 -11.180 1.00 91.81 78 LEU A N 1
ATOM 603 C CA . LEU A 1 78 ? -0.738 1.418 -10.680 1.00 91.81 78 LEU A CA 1
ATOM 604 C C . LEU A 1 78 ? -0.669 1.297 -9.152 1.00 91.81 78 LEU A C 1
ATOM 606 O O . LEU A 1 78 ? -1.696 1.387 -8.480 1.00 91.81 78 LEU A O 1
ATOM 610 N N . ASN A 1 79 ? 0.535 1.144 -8.587 1.00 90.88 79 ASN A N 1
ATOM 611 C CA . ASN A 1 79 ? 0.727 1.132 -7.136 1.00 90.88 79 ASN A CA 1
ATOM 612 C C . ASN A 1 79 ? 0.298 2.462 -6.499 1.00 90.88 79 ASN A C 1
ATOM 614 O O . ASN A 1 79 ? -0.388 2.441 -5.475 1.00 90.88 79 ASN A O 1
ATOM 618 N N . ALA A 1 80 ? 0.660 3.601 -7.094 1.00 91.88 80 ALA A N 1
ATOM 619 C CA . ALA A 1 80 ? 0.285 4.925 -6.605 1.00 91.88 80 ALA A CA 1
ATOM 620 C C . ALA A 1 80 ? -1.239 5.115 -6.618 1.00 91.88 80 ALA A C 1
ATOM 622 O O . ALA A 1 80 ? -1.821 5.435 -5.582 1.00 91.88 80 ALA A O 1
ATOM 623 N N . VAL A 1 81 ? -1.897 4.827 -7.745 1.00 92.44 81 VAL A N 1
ATOM 624 C CA . VAL A 1 81 ? -3.354 4.951 -7.912 1.00 92.44 81 VAL A CA 1
ATOM 625 C C . VAL A 1 81 ? -4.101 3.991 -6.990 1.00 92.44 81 VAL A C 1
ATOM 627 O O . VAL A 1 81 ? -5.017 4.412 -6.287 1.00 92.44 81 VAL A O 1
ATOM 630 N N . ALA A 1 82 ? -3.700 2.718 -6.924 1.00 89.31 82 ALA A N 1
ATOM 631 C CA . ALA A 1 82 ? -4.346 1.738 -6.052 1.00 89.31 82 ALA A CA 1
ATOM 632 C C . ALA A 1 82 ? -4.209 2.115 -4.569 1.00 89.31 82 ALA A C 1
ATOM 634 O O . ALA A 1 82 ? -5.160 1.971 -3.796 1.00 89.31 82 ALA A O 1
ATOM 635 N N . THR A 1 83 ? -3.042 2.620 -4.162 1.00 88.12 83 THR A N 1
ATOM 636 C CA . THR A 1 83 ? -2.791 3.044 -2.777 1.00 88.12 83 THR A CA 1
ATOM 637 C C . THR A 1 83 ? -3.561 4.322 -2.442 1.00 88.12 83 THR A C 1
ATOM 639 O O . THR A 1 83 ? -4.243 4.358 -1.418 1.00 88.12 83 THR A O 1
ATOM 642 N N . ALA A 1 84 ? -3.540 5.327 -3.322 1.00 89.88 84 ALA A N 1
ATOM 643 C CA . ALA A 1 84 ? -4.272 6.580 -3.142 1.00 89.88 84 ALA A CA 1
ATOM 644 C C . ALA A 1 84 ? -5.796 6.365 -3.150 1.00 89.88 84 ALA A C 1
ATOM 646 O O . ALA A 1 84 ? -6.500 6.867 -2.272 1.00 89.88 84 ALA A O 1
ATOM 647 N N . GLY A 1 85 ? -6.306 5.553 -4.079 1.00 90.06 85 GLY A N 1
ATOM 648 C CA . GLY A 1 85 ? -7.719 5.180 -4.140 1.00 90.06 85 GLY A CA 1
ATOM 649 C C . GLY A 1 85 ? -8.158 4.432 -2.883 1.00 90.06 85 GLY A C 1
ATOM 650 O O . GLY A 1 85 ? -9.142 4.809 -2.246 1.00 90.06 85 GLY A O 1
ATOM 651 N N . SER A 1 86 ? -7.383 3.430 -2.452 1.00 86.75 86 SER A N 1
ATOM 652 C CA . SER A 1 86 ? -7.659 2.708 -1.201 1.00 86.75 86 SER A CA 1
ATOM 653 C C . SER A 1 86 ? -7.656 3.643 0.009 1.00 86.75 86 SER A C 1
ATOM 655 O O . SER A 1 86 ? -8.525 3.517 0.868 1.00 86.75 86 SER A O 1
ATOM 657 N N . ASN A 1 87 ? -6.734 4.612 0.065 1.00 87.62 87 ASN A N 1
ATOM 658 C CA . ASN A 1 87 ? -6.686 5.618 1.127 1.00 87.62 87 ASN A CA 1
ATOM 659 C C . ASN A 1 87 ? -7.987 6.424 1.206 1.00 87.62 87 ASN A C 1
ATOM 661 O O . ASN A 1 87 ? -8.532 6.600 2.291 1.00 87.62 87 ASN A O 1
ATOM 665 N N . PHE A 1 88 ? -8.502 6.880 0.062 1.00 89.50 88 PHE A N 1
ATOM 666 C CA . PHE A 1 88 ? -9.729 7.673 0.002 1.00 89.50 88 PHE A CA 1
ATOM 667 C C . PHE A 1 88 ? -10.956 6.871 0.472 1.00 89.50 88 PHE A C 1
ATOM 669 O O . PHE A 1 88 ? -11.751 7.341 1.293 1.00 89.50 88 PHE A O 1
ATOM 676 N N . PHE A 1 89 ? -11.080 5.617 0.026 1.00 88.31 89 PHE A N 1
ATOM 677 C CA . PHE A 1 89 ? -12.169 4.732 0.457 1.00 88.31 89 PHE A CA 1
ATOM 678 C C . PHE A 1 89 ? -12.075 4.338 1.937 1.00 88.31 89 PHE A C 1
ATOM 680 O O . PHE A 1 89 ? -13.094 4.254 2.620 1.00 88.31 89 PHE A O 1
ATOM 687 N N . ILE A 1 90 ? -10.869 4.104 2.457 1.00 84.56 90 ILE A N 1
ATOM 688 C CA . ILE A 1 90 ? -10.678 3.761 3.872 1.00 84.56 90 ILE A CA 1
ATOM 689 C C . ILE A 1 90 ? -10.932 4.983 4.755 1.00 84.56 90 ILE A C 1
ATOM 691 O O . ILE A 1 90 ? -11.610 4.855 5.771 1.00 84.56 90 ILE A O 1
ATOM 695 N N . ALA A 1 91 ? -10.447 6.163 4.362 1.00 85.06 91 ALA A N 1
ATOM 696 C CA . ALA A 1 91 ? -10.658 7.398 5.110 1.00 85.06 91 ALA A CA 1
ATOM 697 C C . ALA A 1 91 ? -12.149 7.743 5.227 1.00 85.06 91 ALA A C 1
ATOM 699 O O . ALA A 1 91 ? -12.623 7.990 6.333 1.00 85.06 91 ALA A O 1
ATOM 700 N N . SER A 1 92 ? -12.903 7.665 4.125 1.00 87.38 92 SER A N 1
ATOM 701 C CA . SER A 1 92 ? -14.355 7.911 4.141 1.00 87.38 92 SER A CA 1
ATOM 702 C C . SER A 1 92 ? -15.103 6.930 5.051 1.00 87.38 92 SER A C 1
ATOM 704 O O . SER A 1 92 ? -15.877 7.350 5.909 1.00 87.38 92 SER A O 1
ATOM 706 N N . LYS A 1 93 ? -14.813 5.626 4.956 1.00 85.00 93 LYS A N 1
ATOM 707 C CA . LYS A 1 93 ? -15.422 4.619 5.845 1.00 85.00 93 LYS A CA 1
ATOM 708 C C . LYS A 1 93 ? -15.034 4.796 7.311 1.00 85.00 93 LYS A C 1
ATOM 710 O O . LYS A 1 93 ? -15.861 4.558 8.191 1.00 85.00 93 LYS A O 1
ATOM 715 N N . LEU A 1 94 ? -13.797 5.205 7.583 1.00 81.88 94 LEU A N 1
ATOM 716 C CA . LEU A 1 94 ? -13.335 5.471 8.940 1.00 81.88 94 LEU A CA 1
ATOM 717 C C . LEU A 1 94 ? -14.045 6.690 9.535 1.00 81.88 94 LEU A C 1
ATOM 719 O O . LEU A 1 94 ? -14.435 6.656 10.699 1.00 81.88 94 LEU A O 1
ATOM 723 N N . GLU A 1 95 ? -14.254 7.745 8.748 1.00 86.25 95 GLU A N 1
ATOM 724 C CA . GLU A 1 95 ? -15.044 8.899 9.176 1.00 86.25 95 GLU A CA 1
ATOM 725 C C . GLU A 1 95 ? -16.489 8.519 9.496 1.00 86.25 95 GLU A C 1
ATOM 727 O O . GLU A 1 95 ? -16.997 8.915 10.546 1.00 86.25 95 GLU A O 1
ATOM 732 N N . ASP A 1 96 ? -17.133 7.716 8.648 1.00 86.75 96 ASP A N 1
ATOM 733 C CA . ASP A 1 96 ? -18.493 7.231 8.898 1.00 86.75 96 ASP A CA 1
ATOM 734 C C . ASP A 1 96 ? -18.571 6.413 10.196 1.00 86.75 96 ASP A C 1
ATOM 736 O O . ASP A 1 96 ? -19.458 6.634 11.029 1.00 86.75 96 ASP A O 1
ATOM 740 N N . ALA A 1 97 ? -17.598 5.522 10.415 1.00 82.56 97 ALA A N 1
ATOM 741 C CA . ALA A 1 97 ? -17.494 4.736 11.638 1.00 82.56 97 ALA A CA 1
ATOM 742 C C . ALA A 1 97 ? -17.303 5.634 12.872 1.00 82.56 97 ALA A C 1
ATOM 744 O O . ALA A 1 97 ? -18.060 5.524 13.838 1.00 82.56 97 ALA A O 1
ATOM 745 N N . MET A 1 98 ?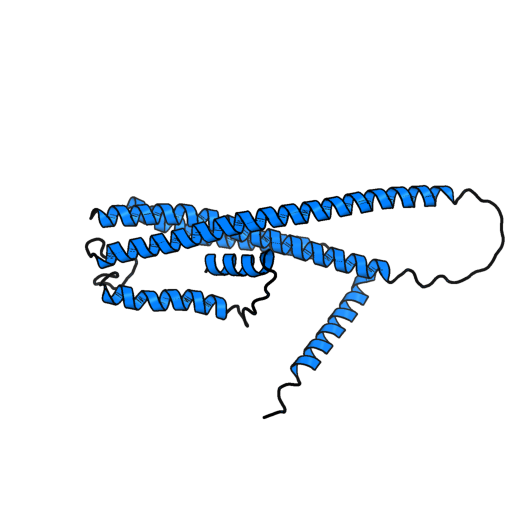 -16.371 6.590 12.828 1.00 80.44 98 MET A N 1
ATOM 746 C CA . MET A 1 98 ? -16.142 7.528 13.934 1.00 80.44 98 MET A CA 1
ATOM 747 C C . MET A 1 98 ? -17.370 8.397 14.227 1.00 80.44 98 MET A C 1
ATOM 749 O O . MET A 1 98 ? -17.692 8.641 15.391 1.00 80.44 98 MET A O 1
ATOM 753 N N . ARG A 1 99 ? -18.099 8.839 13.195 1.00 88.00 99 ARG A N 1
ATOM 754 C CA . ARG A 1 99 ? -19.352 9.593 13.366 1.00 88.00 99 ARG A CA 1
ATOM 755 C C . ARG A 1 99 ? -20.427 8.744 14.044 1.00 88.00 99 ARG A C 1
ATOM 757 O O . ARG A 1 99 ? -21.168 9.269 14.874 1.00 88.00 99 ARG A O 1
ATOM 764 N N . SER A 1 100 ? -20.517 7.454 13.717 1.00 83.62 100 SER A N 1
ATOM 765 C CA . SER A 1 100 ? -21.470 6.537 14.357 1.00 83.62 100 SER A CA 1
ATOM 766 C C . SER A 1 100 ? -21.158 6.322 15.843 1.00 83.62 100 SER A C 1
ATOM 768 O O . SER A 1 100 ? -22.063 6.409 16.672 1.00 83.62 100 SER A O 1
ATOM 770 N N . ILE A 1 101 ? -19.875 6.179 16.189 1.00 79.06 101 ILE A N 1
ATOM 771 C CA . ILE A 1 101 ? -19.413 6.021 17.575 1.00 79.06 101 ILE A CA 1
ATOM 772 C C . ILE A 1 101 ? -19.680 7.297 18.374 1.00 79.06 101 ILE A C 1
ATOM 774 O O . ILE A 1 101 ? -20.307 7.240 19.427 1.00 79.06 101 ILE A O 1
ATOM 778 N N . ARG A 1 102 ? -19.336 8.471 17.830 1.00 85.56 102 ARG A N 1
ATOM 779 C CA . ARG A 1 102 ? -19.607 9.756 18.496 1.00 85.56 102 ARG A CA 1
ATOM 780 C C . ARG A 1 102 ? -21.105 9.960 18.767 1.00 85.56 102 ARG A C 1
ATOM 782 O O . ARG A 1 102 ? -21.483 10.498 19.809 1.00 85.56 102 ARG A O 1
ATOM 789 N N . LYS A 1 103 ? -21.985 9.510 17.861 1.00 86.00 103 LYS A N 1
ATOM 790 C CA . LYS A 1 103 ? -23.445 9.531 18.082 1.00 86.00 103 LYS A CA 1
ATOM 791 C C . LYS A 1 103 ? -23.865 8.606 19.230 1.00 86.00 103 LYS A C 1
ATOM 793 O O . LYS A 1 103 ? -24.745 8.987 20.000 1.00 86.00 103 LYS A O 1
ATOM 798 N N . LEU A 1 104 ? -23.256 7.426 19.359 1.00 79.06 104 LEU A N 1
ATOM 799 C CA . LEU A 1 104 ? -23.514 6.504 20.471 1.00 79.06 104 LEU A CA 1
ATOM 800 C C . LEU A 1 104 ? -23.029 7.077 21.805 1.00 79.06 104 LEU A C 1
ATOM 802 O O . LEU A 1 104 ? -23.797 7.072 22.763 1.00 79.06 104 LEU A O 1
ATOM 806 N N . GLU A 1 105 ? -21.828 7.653 21.850 1.00 80.31 105 GLU A N 1
ATOM 807 C CA . GLU A 1 105 ? -21.300 8.328 23.046 1.00 80.31 105 GLU A CA 1
ATOM 808 C C . GLU A 1 105 ? -22.196 9.489 23.483 1.00 80.31 105 GLU A C 1
ATOM 810 O O . GLU A 1 105 ? -22.491 9.645 24.668 1.00 80.31 105 GLU A O 1
ATOM 815 N N . THR A 1 106 ? -22.697 10.277 22.527 1.00 86.00 106 THR A N 1
ATOM 816 C CA . THR A 1 106 ? -23.629 11.378 22.818 1.00 86.00 106 THR A CA 1
ATOM 817 C C . THR A 1 106 ? -24.940 10.850 23.412 1.00 86.00 106 THR A C 1
ATOM 819 O O . THR A 1 106 ? -25.450 11.405 24.386 1.00 86.00 106 THR A O 1
ATOM 822 N N . ARG A 1 107 ? -25.477 9.743 22.875 1.00 81.75 107 ARG A N 1
ATOM 823 C CA . ARG A 1 107 ? -26.693 9.096 23.400 1.00 81.75 107 ARG A CA 1
ATOM 824 C C . ARG A 1 107 ? -26.477 8.488 24.783 1.00 81.75 107 ARG A C 1
ATOM 826 O O . ARG A 1 107 ? -27.338 8.648 25.644 1.00 81.75 107 ARG A O 1
ATOM 833 N N . GLN A 1 108 ? -25.345 7.825 25.009 1.00 76.44 108 GLN A N 1
ATOM 834 C CA . GLN A 1 108 ? -24.998 7.270 26.318 1.00 76.44 108 GLN A CA 1
ATOM 835 C C . GLN A 1 108 ? -24.792 8.371 27.356 1.00 76.44 108 GLN A C 1
ATOM 837 O O . GLN A 1 108 ? -25.289 8.248 28.473 1.00 76.44 108 GLN A O 1
ATOM 842 N N . SER A 1 109 ? -24.137 9.469 26.977 1.00 82.25 109 SER A N 1
ATOM 843 C CA . SER A 1 109 ? -23.940 10.622 27.860 1.00 82.25 109 SER A CA 1
ATOM 844 C C . SER A 1 109 ? -25.281 11.243 28.255 1.00 82.25 109 SER A C 1
ATOM 846 O O . SER A 1 109 ? -25.528 11.460 29.439 1.00 82.25 109 SER A O 1
ATOM 848 N N . ALA A 1 110 ? -26.192 11.434 27.292 1.00 81.50 110 ALA A N 1
ATOM 849 C CA . ALA A 1 110 ? -27.542 11.930 27.560 1.00 81.50 110 ALA A CA 1
ATOM 850 C C . ALA A 1 110 ? -28.355 10.976 28.458 1.00 81.50 110 ALA A C 1
ATOM 852 O O . ALA A 1 110 ? -28.989 11.420 29.416 1.00 81.50 110 ALA A O 1
ATOM 853 N N . ALA A 1 111 ? -28.307 9.664 28.200 1.00 75.06 111 ALA A N 1
ATOM 854 C CA . ALA A 1 111 ? -28.995 8.662 29.017 1.00 75.06 111 ALA A CA 1
ATOM 855 C C . ALA A 1 111 ? -28.442 8.597 30.453 1.00 75.06 111 ALA A C 1
ATOM 857 O O . ALA A 1 111 ? -29.216 8.507 31.408 1.00 75.06 111 ALA A O 1
ATOM 858 N N . GLY A 1 112 ? -27.121 8.711 30.621 1.00 74.81 112 GLY A N 1
ATOM 859 C CA . GLY A 1 112 ? -26.470 8.773 31.930 1.00 74.81 112 GLY A CA 1
ATOM 860 C C . GLY A 1 112 ? -26.902 9.992 32.748 1.00 74.81 112 GLY A C 1
ATOM 861 O O . GLY A 1 112 ? -27.166 9.870 33.945 1.00 74.81 112 GLY A O 1
ATOM 862 N N . THR A 1 113 ? -27.061 11.159 32.112 1.00 75.75 113 THR A N 1
ATOM 863 C CA . THR A 1 113 ? -27.595 12.359 32.779 1.00 75.75 113 THR A CA 1
ATOM 864 C C . THR A 1 113 ? -29.041 12.161 33.247 1.00 75.75 113 THR A C 1
ATOM 866 O O . THR A 1 113 ? -29.384 12.581 34.354 1.00 75.75 113 THR A O 1
ATOM 869 N N . VAL A 1 114 ? -29.882 11.489 32.451 1.00 70.88 114 VAL A N 1
ATOM 870 C CA . VAL A 1 114 ? -31.277 11.189 32.825 1.00 70.88 114 VAL A CA 1
ATOM 871 C C . VAL A 1 114 ? -31.335 10.222 34.008 1.00 70.88 114 VAL A C 1
ATOM 873 O O . VAL A 1 114 ? -32.032 10.499 34.983 1.00 70.88 114 VAL A O 1
ATOM 876 N N . LEU A 1 115 ? -30.555 9.138 33.976 1.00 61.41 115 LEU A N 1
ATOM 877 C CA . LEU A 1 115 ? -30.468 8.172 35.078 1.00 61.41 115 LEU A CA 1
ATOM 878 C C . LEU A 1 115 ? -29.990 8.823 36.381 1.00 61.41 115 LEU A C 1
ATOM 880 O O . LEU A 1 115 ? -30.573 8.584 37.438 1.00 61.41 115 LEU A O 1
ATOM 884 N N . ARG A 1 116 ? -28.997 9.720 36.307 1.00 67.00 116 ARG A N 1
ATOM 885 C CA . ARG A 1 116 ? -28.524 10.477 37.475 1.00 67.00 116 ARG A CA 1
ATOM 886 C C . ARG A 1 116 ? -29.614 11.379 38.061 1.00 67.00 116 ARG A C 1
ATOM 888 O O . ARG A 1 116 ? -29.736 11.460 39.278 1.00 67.00 116 ARG A O 1
ATOM 895 N N . LYS A 1 117 ? -30.430 12.007 37.206 1.00 69.44 117 LYS A N 1
ATOM 896 C CA . LYS A 1 117 ? -31.546 12.876 37.619 1.00 69.44 117 LYS A CA 1
ATOM 897 C C . LYS A 1 117 ? -32.701 12.099 38.264 1.00 69.44 117 LYS A C 1
ATOM 899 O O . LYS A 1 117 ? -33.380 12.639 39.134 1.00 69.44 117 LYS A O 1
ATOM 904 N N . ILE A 1 118 ? -32.927 10.849 37.851 1.00 65.56 118 ILE A N 1
ATOM 905 C CA . ILE A 1 118 ? -33.927 9.961 38.468 1.00 65.56 118 ILE A CA 1
ATOM 906 C C . ILE A 1 118 ? -33.420 9.460 39.826 1.00 65.56 118 ILE A C 1
ATOM 908 O O . ILE A 1 118 ? -34.160 9.533 40.803 1.00 65.56 118 ILE A O 1
ATOM 912 N N . SER A 1 119 ? -32.147 9.054 39.916 1.00 67.12 119 SER A N 1
ATOM 913 C CA . SER A 1 119 ? -31.537 8.597 41.173 1.00 67.12 119 SER A CA 1
ATOM 914 C C . SER A 1 119 ? -31.557 9.675 42.258 1.00 67.12 119 SER A C 1
ATOM 916 O O . SER A 1 119 ? -31.892 9.376 43.395 1.00 67.12 119 SER A O 1
ATOM 918 N N . SER A 1 120 ? -31.285 10.940 41.917 1.00 66.06 120 SER A N 1
ATOM 919 C CA . SER A 1 120 ? -31.330 12.042 42.891 1.00 66.06 120 SER A CA 1
ATOM 920 C C . SER A 1 120 ? -32.741 12.395 43.378 1.00 66.06 120 SER A C 1
ATOM 922 O O . SER A 1 120 ? -32.888 13.228 44.265 1.00 66.06 120 SER A O 1
ATOM 924 N N . ARG A 1 121 ? -33.795 11.827 42.775 1.00 63.03 121 ARG A N 1
ATOM 925 C CA . ARG A 1 121 ? -35.190 12.119 43.137 1.00 63.03 121 ARG A CA 1
ATOM 926 C C . ARG A 1 121 ? -35.783 11.095 44.112 1.00 63.03 121 ARG A C 1
ATOM 928 O O . ARG A 1 121 ? -36.874 11.331 44.619 1.00 63.03 121 ARG A O 1
ATOM 935 N N . GLN A 1 122 ? -35.087 9.987 44.374 1.00 54.38 122 GLN A N 1
ATOM 936 C CA . GLN A 1 122 ? -35.598 8.877 45.184 1.00 54.38 122 GLN A CA 1
ATOM 937 C C . GLN A 1 122 ? -35.139 8.910 46.657 1.00 54.38 122 GLN A C 1
ATOM 939 O O . GLN A 1 122 ? -35.660 8.149 47.464 1.00 54.38 122 GLN A O 1
ATOM 944 N N . ASP A 1 123 ? -34.270 9.853 47.039 1.00 55.00 123 ASP A N 1
ATOM 945 C CA . ASP A 1 123 ? -33.786 10.025 48.425 1.00 55.00 123 ASP A CA 1
ATOM 946 C C . ASP A 1 123 ? -34.735 10.846 49.329 1.00 55.00 123 ASP A C 1
ATOM 948 O O . ASP A 1 123 ? -34.401 11.178 50.462 1.00 55.00 123 ASP A O 1
ATOM 952 N N . GLY A 1 124 ? -35.937 11.187 48.849 1.00 57.84 124 GLY A N 1
ATOM 953 C CA . GLY A 1 124 ? -36.902 12.020 49.581 1.00 57.84 124 GLY A CA 1
ATOM 954 C C . GLY A 1 124 ? -38.040 11.282 50.294 1.00 57.84 124 GLY A C 1
ATOM 955 O O . GLY A 1 124 ? -38.884 11.947 50.885 1.00 57.84 124 GLY A O 1
ATOM 956 N N . SER A 1 125 ? -38.121 9.948 50.229 1.00 50.06 125 SER A N 1
ATOM 957 C CA . SER A 1 125 ? -39.252 9.201 50.803 1.00 50.06 125 SER A CA 1
ATOM 958 C C . SER A 1 125 ? -38.873 8.536 52.124 1.00 50.06 125 SER A C 1
ATOM 960 O O . SER A 1 125 ? -38.356 7.421 52.163 1.00 50.06 125 SER A O 1
ATOM 962 N N . THR A 1 126 ? -39.153 9.232 53.218 1.00 54.62 126 THR A N 1
ATOM 963 C CA . THR A 1 126 ? -39.119 8.723 54.587 1.00 54.62 126 THR A CA 1
ATOM 964 C C . THR A 1 126 ? -40.164 7.624 54.817 1.00 54.62 126 THR A C 1
ATOM 966 O O . THR A 1 126 ? -41.351 7.826 54.591 1.00 54.62 126 THR A O 1
ATOM 969 N N . GLY A 1 127 ? -39.716 6.490 55.368 1.00 54.22 127 GLY A N 1
ATOM 970 C CA . GLY A 1 127 ? -40.541 5.593 56.186 1.00 54.22 127 GLY A CA 1
ATOM 971 C C . GLY A 1 127 ? -41.087 4.343 55.491 1.00 54.22 127 GLY A C 1
ATOM 972 O O . GLY A 1 127 ? -42.070 4.402 54.764 1.00 54.22 127 GLY A O 1
ATOM 973 N N . GLY A 1 128 ? -40.509 3.180 55.808 1.00 47.31 128 GLY A N 1
ATOM 974 C CA . GLY A 1 128 ? -41.122 1.886 55.494 1.00 47.31 128 GLY A CA 1
ATOM 975 C C . GLY A 1 128 ? -40.189 0.693 55.684 1.00 47.31 128 GLY A C 1
ATOM 976 O O . GLY A 1 128 ? -39.426 0.351 54.791 1.00 47.31 128 GLY A O 1
ATOM 977 N N . HIS A 1 129 ? -40.263 0.061 56.857 1.00 53.28 129 HIS A N 1
ATOM 978 C CA . HIS A 1 129 ? -39.714 -1.265 57.165 1.00 53.28 129 HIS A CA 1
ATOM 979 C C . HIS A 1 129 ? -40.102 -2.308 56.097 1.00 53.28 129 HIS A C 1
ATOM 981 O O . HIS A 1 129 ? -41.287 -2.466 55.817 1.00 53.28 129 HIS A O 1
ATOM 987 N N . GLY A 1 130 ? -39.141 -3.080 55.570 1.00 51.88 130 GLY A N 1
ATOM 988 C CA . GLY A 1 130 ? -39.478 -4.248 54.748 1.00 51.88 130 GLY A CA 1
ATOM 989 C C . GLY A 1 130 ? -38.325 -4.921 53.999 1.00 51.88 130 GLY A C 1
ATOM 990 O O . GLY A 1 130 ? -38.063 -4.589 52.854 1.00 51.88 130 GLY A O 1
ATOM 991 N N . SER A 1 131 ? -37.746 -5.936 54.647 1.00 52.06 131 SER A N 1
ATOM 992 C CA . SER A 1 131 ? -37.138 -7.169 54.103 1.00 52.06 131 SER A CA 1
ATOM 993 C C . SER A 1 131 ? -35.878 -7.146 53.202 1.00 52.06 131 SER A C 1
ATOM 995 O O . SER A 1 131 ? -35.831 -6.470 52.176 1.00 52.06 131 SER A O 1
ATOM 997 N N . PRO A 1 132 ? -34.880 -8.011 53.499 1.00 52.41 132 PRO A N 1
ATOM 998 C CA . PRO A 1 132 ? -33.673 -8.179 52.698 1.00 52.41 132 PRO A CA 1
ATOM 999 C C . PRO A 1 132 ? -33.885 -9.245 51.611 1.00 52.41 132 PRO A C 1
ATOM 1001 O O . PRO A 1 132 ? -33.633 -10.427 51.828 1.00 52.41 132 PRO A O 1
ATOM 1004 N N . HIS A 1 133 ? -34.322 -8.847 50.415 1.00 46.25 133 HIS A N 1
ATOM 1005 C CA . HIS A 1 133 ? -34.213 -9.714 49.237 1.00 46.25 133 HIS A CA 1
ATOM 1006 C C . HIS A 1 133 ? -32.914 -9.405 48.482 1.00 46.25 133 HIS A C 1
ATOM 1008 O O . HIS A 1 133 ? -32.740 -8.332 47.907 1.00 46.25 133 HIS A O 1
ATOM 1014 N N . GLN A 1 134 ? -31.989 -10.370 48.506 1.00 51.56 134 GLN A N 1
ATOM 1015 C CA . GLN A 1 134 ? -30.753 -10.385 47.724 1.00 51.56 134 GLN A CA 1
ATOM 1016 C C . GLN A 1 134 ? -31.053 -10.253 46.220 1.00 51.56 134 GLN A C 1
ATOM 1018 O O . GLN A 1 134 ? -31.541 -11.183 45.582 1.00 51.56 134 GLN A O 1
ATOM 1023 N N . LEU A 1 135 ? -30.714 -9.098 45.646 1.00 49.84 135 LEU A N 1
ATOM 1024 C CA . LEU A 1 135 ? -30.657 -8.845 44.205 1.00 49.84 135 LEU A CA 1
ATOM 1025 C C . LEU A 1 135 ? -29.243 -9.172 43.693 1.00 49.84 135 LEU A C 1
ATOM 1027 O O . LEU A 1 135 ? -28.353 -8.326 43.717 1.00 49.84 135 LEU A O 1
ATOM 1031 N N . THR A 1 136 ? -29.019 -10.407 43.237 1.00 54.16 136 THR A N 1
ATOM 1032 C CA . THR A 1 136 ? -27.712 -10.909 42.751 1.00 54.16 136 THR A CA 1
ATOM 1033 C C . THR A 1 136 ? -27.589 -11.039 41.221 1.00 54.16 136 THR A C 1
ATOM 1035 O O . THR A 1 136 ? -26.680 -11.708 40.741 1.00 54.16 136 THR A O 1
ATOM 1038 N N . SER A 1 137 ? -28.427 -10.382 40.406 1.00 53.06 137 SER A N 1
ATOM 1039 C CA . SER A 1 137 ? -28.440 -10.599 38.937 1.00 53.06 137 SER A CA 1
ATOM 1040 C C . SER A 1 137 ? -27.859 -9.477 38.049 1.00 53.06 137 SER A C 1
ATOM 1042 O O . SER A 1 137 ? -27.855 -9.612 36.828 1.00 53.06 137 SER A O 1
ATOM 1044 N N . GLY A 1 138 ? -27.303 -8.393 38.604 1.00 55.66 138 GLY A N 1
ATOM 1045 C CA . GLY A 1 138 ? -26.864 -7.220 37.817 1.00 55.66 138 GLY A CA 1
ATOM 1046 C C . GLY A 1 138 ? -25.456 -7.261 37.189 1.00 55.66 138 GLY A C 1
ATOM 1047 O O . GLY A 1 138 ? -25.086 -6.333 36.474 1.00 55.66 138 GLY A O 1
ATOM 1048 N N . GLY A 1 139 ? -24.640 -8.288 37.452 1.00 58.12 139 GLY A N 1
ATOM 1049 C CA . GLY A 1 139 ? -23.200 -8.271 37.128 1.00 58.12 139 GLY A CA 1
ATOM 1050 C C . GLY A 1 139 ? -22.804 -8.646 35.690 1.00 58.12 139 GLY A C 1
ATOM 1051 O O . GLY A 1 139 ? -21.667 -8.402 35.291 1.00 58.12 139 GLY A O 1
ATOM 1052 N N . SER A 1 140 ? -23.697 -9.246 34.896 1.00 60.00 140 SER A N 1
ATOM 1053 C CA . SER A 1 140 ? -23.346 -9.806 33.577 1.00 60.00 140 SER A CA 1
ATOM 1054 C C . SER A 1 140 ? -23.355 -8.784 32.431 1.00 60.00 140 SER A C 1
ATOM 1056 O O . SER A 1 140 ? -22.618 -8.947 31.454 1.00 60.00 140 SER A O 1
ATOM 1058 N N . SER A 1 141 ? -24.130 -7.702 32.545 1.00 67.50 141 SER A N 1
ATOM 1059 C CA . SER A 1 141 ? -24.277 -6.690 31.490 1.00 67.50 141 SER A CA 1
ATOM 1060 C C . SER A 1 141 ? -23.031 -5.807 31.338 1.00 67.50 141 SER A C 1
ATOM 1062 O O . SER A 1 141 ? -22.600 -5.543 30.213 1.00 67.50 141 SER A O 1
ATOM 1064 N N . SER A 1 142 ? -22.381 -5.429 32.443 1.00 69.00 142 SER A N 1
ATOM 1065 C CA . SER A 1 142 ? -21.203 -4.546 32.437 1.00 69.00 142 SER A CA 1
ATOM 1066 C C . SER A 1 142 ? -19.973 -5.182 31.777 1.00 69.00 142 SER A C 1
ATOM 1068 O O . SER A 1 142 ? -19.258 -4.515 31.028 1.00 69.00 142 SER A O 1
ATOM 1070 N N . ALA A 1 143 ? -19.756 -6.486 31.980 1.00 69.75 143 ALA A N 1
ATOM 1071 C CA . ALA A 1 143 ? -18.644 -7.213 31.369 1.00 69.75 143 ALA A CA 1
ATOM 1072 C C . ALA A 1 143 ? -18.792 -7.320 29.841 1.00 69.75 143 ALA A C 1
ATOM 1074 O O . ALA A 1 143 ? -17.815 -7.142 29.113 1.00 69.75 143 ALA A O 1
ATOM 1075 N N . SER A 1 144 ? -20.012 -7.569 29.348 1.00 75.38 144 SER A N 1
ATOM 1076 C CA . SER A 1 144 ? -20.287 -7.643 27.905 1.00 75.38 144 SER A CA 1
ATOM 1077 C C . SER A 1 144 ? -20.105 -6.290 27.205 1.00 75.38 144 SER A C 1
ATOM 1079 O O . SER A 1 144 ? -19.458 -6.223 26.160 1.00 75.38 144 SER A O 1
ATOM 1081 N N . ALA A 1 145 ? -20.566 -5.201 27.832 1.00 74.69 145 ALA A N 1
ATOM 1082 C CA . ALA A 1 145 ? -20.388 -3.845 27.321 1.00 74.69 145 ALA A CA 1
ATOM 1083 C C . ALA A 1 145 ? -18.904 -3.447 27.253 1.00 74.69 145 ALA A C 1
ATOM 1085 O O . ALA A 1 145 ? -18.461 -2.861 26.265 1.00 74.69 145 ALA A O 1
ATOM 1086 N N . TRP A 1 146 ? -18.110 -3.817 28.266 1.00 72.81 146 TRP A N 1
ATOM 1087 C CA . TRP A 1 146 ? -16.671 -3.549 28.272 1.00 72.81 146 TRP A CA 1
ATOM 1088 C C . TRP A 1 146 ? -15.935 -4.319 27.166 1.00 72.81 146 TRP A C 1
ATOM 1090 O O . TRP A 1 146 ? -15.107 -3.745 26.461 1.00 72.81 146 TRP A O 1
ATOM 1100 N N . GLN A 1 147 ? -16.267 -5.600 26.955 1.00 75.12 147 GLN A N 1
ATOM 1101 C CA . GLN A 1 147 ? -15.680 -6.391 25.865 1.00 75.12 147 GLN A CA 1
ATOM 1102 C C . GLN A 1 147 ? -15.981 -5.787 24.489 1.00 75.12 147 GLN A C 1
ATOM 1104 O O . GLN A 1 147 ? -15.078 -5.705 23.652 1.00 75.12 147 GLN A O 1
ATOM 1109 N N . GLN A 1 148 ? -17.213 -5.321 24.274 1.00 79.00 148 GLN A N 1
ATOM 1110 C CA . GLN A 1 148 ? -17.588 -4.652 23.032 1.00 79.00 148 GLN A CA 1
ATOM 1111 C C . GLN A 1 148 ? -16.795 -3.351 22.834 1.00 79.00 148 GLN A C 1
ATOM 1113 O O . GLN A 1 148 ? -16.206 -3.161 21.770 1.00 79.00 148 GLN A O 1
ATOM 1118 N N . ALA A 1 149 ? -16.683 -2.512 23.869 1.00 74.88 149 ALA A N 1
ATOM 1119 C CA . ALA A 1 149 ? -15.904 -1.274 23.809 1.00 74.88 149 ALA A CA 1
ATOM 1120 C C . ALA A 1 149 ? -14.419 -1.531 23.483 1.00 74.88 149 ALA A C 1
ATOM 1122 O O . ALA A 1 149 ? -13.834 -0.853 22.637 1.00 74.88 149 ALA A O 1
ATOM 1123 N N . VAL A 1 150 ? -13.807 -2.558 24.085 1.00 77.19 150 VAL A N 1
ATOM 1124 C CA . VAL A 1 150 ? -12.416 -2.936 23.779 1.00 77.19 150 VAL A CA 1
ATOM 1125 C C . VAL A 1 150 ? -12.263 -3.451 22.352 1.00 77.19 150 VAL A C 1
ATOM 1127 O O . VAL A 1 150 ? -11.269 -3.140 21.689 1.00 77.19 150 VAL A O 1
ATOM 1130 N N . GLN A 1 151 ? -13.221 -4.231 21.854 1.00 78.50 151 GLN A N 1
ATOM 1131 C CA . GLN A 1 151 ? -13.185 -4.720 20.478 1.00 78.50 151 GLN A CA 1
ATOM 1132 C C . GLN A 1 151 ? -13.308 -3.569 19.468 1.00 78.50 151 GLN A C 1
ATOM 1134 O O . GLN A 1 151 ? -12.547 -3.531 18.496 1.00 78.50 151 GLN A O 1
ATOM 1139 N N . GLU A 1 152 ? -14.194 -2.607 19.726 1.00 78.50 152 GLU A N 1
ATOM 1140 C CA . GLU A 1 152 ? -14.341 -1.390 18.920 1.00 78.50 152 GLU A CA 1
ATOM 1141 C C . GLU A 1 152 ? -13.063 -0.544 18.948 1.00 78.50 152 GLU A C 1
ATOM 1143 O O . GLU A 1 152 ? -12.549 -0.150 17.898 1.00 78.50 152 GLU A O 1
ATOM 1148 N N . GLN A 1 153 ? -12.462 -0.356 20.124 1.00 79.06 153 GLN A N 1
ATOM 1149 C CA . GLN A 1 153 ? -11.215 0.392 20.253 1.00 79.06 153 GLN A CA 1
ATOM 1150 C C . GLN A 1 153 ? -10.049 -0.276 19.512 1.00 79.06 153 GLN A C 1
ATOM 1152 O O . GLN A 1 153 ? -9.279 0.395 18.818 1.00 79.06 153 GLN A O 1
ATOM 1157 N N . ARG A 1 154 ? -9.924 -1.607 19.599 1.00 79.75 154 ARG A N 1
ATOM 1158 C CA . ARG A 1 154 ? -8.920 -2.367 18.834 1.00 79.75 154 ARG A CA 1
ATOM 1159 C C . ARG A 1 154 ? -9.132 -2.211 17.329 1.00 79.75 154 ARG A C 1
ATOM 1161 O O . ARG A 1 154 ? -8.152 -2.057 16.597 1.00 79.75 154 ARG A O 1
ATOM 1168 N N . ALA A 1 155 ? -10.383 -2.218 16.867 1.00 76.75 155 ALA A N 1
ATOM 1169 C CA . ALA A 1 155 ? -10.712 -2.002 15.461 1.00 76.75 155 ALA A CA 1
ATOM 1170 C C . ALA A 1 155 ? -10.340 -0.583 14.992 1.00 76.75 155 ALA A C 1
ATOM 1172 O O . ALA A 1 155 ? -9.768 -0.426 13.909 1.00 76.75 155 ALA A O 1
ATOM 1173 N N . LEU A 1 156 ? -10.580 0.441 15.818 1.00 79.00 156 LEU A N 1
ATOM 1174 C CA . LEU A 1 156 ? -10.182 1.822 15.528 1.00 79.00 156 LEU A CA 1
ATOM 1175 C C . LEU A 1 156 ? -8.663 1.973 15.426 1.00 79.00 156 LEU A C 1
ATOM 1177 O O . LEU A 1 156 ? -8.164 2.539 14.453 1.00 79.00 156 LEU A O 1
ATOM 1181 N N . VAL A 1 157 ? -7.915 1.417 16.380 1.00 83.19 157 VAL A N 1
ATOM 1182 C CA . VAL A 1 157 ? -6.445 1.501 16.392 1.00 83.19 157 VAL A CA 1
ATOM 1183 C C . VAL A 1 157 ? -5.848 0.760 15.200 1.00 83.19 157 VAL A C 1
ATOM 1185 O O . VAL A 1 157 ? -4.946 1.277 14.538 1.00 83.19 157 VAL A O 1
ATOM 1188 N N . ALA A 1 158 ? -6.379 -0.421 14.872 1.00 80.56 158 ALA A N 1
ATOM 1189 C CA . ALA A 1 158 ? -5.981 -1.149 13.672 1.00 80.56 158 ALA A CA 1
ATOM 1190 C C . ALA A 1 158 ? -6.234 -0.317 12.403 1.00 80.56 158 ALA A C 1
ATOM 1192 O O . ALA A 1 158 ? -5.371 -0.249 11.527 1.00 80.56 158 ALA A O 1
ATOM 1193 N N . SER A 1 159 ? -7.372 0.375 12.333 1.00 79.81 159 SER A N 1
ATOM 1194 C CA . SER A 1 159 ? -7.730 1.225 11.193 1.00 79.81 159 SER A CA 1
ATOM 1195 C C . SER A 1 159 ? -6.839 2.467 11.078 1.00 79.81 159 SER A C 1
ATOM 1197 O O . SER A 1 159 ? -6.427 2.827 9.975 1.00 79.81 159 SER A O 1
ATOM 1199 N N . GLN A 1 160 ? -6.472 3.100 12.196 1.00 83.19 160 GLN A N 1
ATOM 1200 C CA . GLN A 1 160 ? -5.529 4.226 12.217 1.00 83.19 160 GLN A CA 1
ATOM 1201 C C . GLN A 1 160 ? -4.112 3.804 11.805 1.00 83.19 160 GLN A C 1
ATOM 1203 O O . GLN A 1 160 ? -3.472 4.476 10.992 1.00 83.19 160 GLN A O 1
ATOM 1208 N N . CYS A 1 161 ? -3.641 2.667 12.321 1.00 84.31 161 CYS A N 1
ATOM 1209 C CA . CYS A 1 161 ? -2.351 2.068 11.973 1.00 84.31 161 CYS A CA 1
ATOM 1210 C C . CYS A 1 161 ? -2.245 1.817 10.462 1.00 84.31 161 CYS A C 1
ATOM 1212 O O . CYS A 1 161 ? -1.271 2.176 9.796 1.00 84.31 161 CYS A O 1
ATOM 1214 N N . LEU A 1 162 ? -3.300 1.231 9.910 1.00 82.62 162 LEU A N 1
ATOM 1215 C CA . LEU A 1 162 ? -3.427 0.930 8.496 1.00 82.62 162 LEU A CA 1
ATOM 1216 C C . LEU A 1 162 ? -3.510 2.194 7.630 1.00 82.62 162 LEU A C 1
ATOM 1218 O O . LEU A 1 162 ? -2.815 2.298 6.623 1.00 82.62 162 LEU A O 1
ATOM 1222 N N . THR A 1 163 ? -4.305 3.179 8.049 1.00 84.88 163 THR A N 1
ATOM 1223 C CA . THR A 1 163 ? -4.415 4.475 7.358 1.00 84.88 163 THR A CA 1
ATOM 1224 C C . THR A 1 163 ? -3.063 5.183 7.310 1.00 84.88 163 THR A C 1
ATOM 1226 O O . THR A 1 163 ? -2.691 5.738 6.279 1.00 84.88 163 THR A O 1
ATOM 1229 N N . THR A 1 164 ? -2.292 5.119 8.398 1.00 87.94 164 THR A N 1
ATOM 1230 C CA . THR A 1 164 ? -0.940 5.692 8.457 1.00 87.94 164 THR A CA 1
ATOM 1231 C C . THR A 1 164 ? -0.023 5.022 7.438 1.00 87.94 164 THR A C 1
ATOM 1233 O O . THR A 1 164 ? 0.589 5.719 6.637 1.00 87.94 164 THR A O 1
ATOM 1236 N N . LEU A 1 165 ? 0.001 3.684 7.384 1.00 87.44 165 LEU A N 1
ATOM 1237 C CA . LEU A 1 165 ? 0.796 2.940 6.397 1.00 87.44 165 LEU A CA 1
ATOM 1238 C C . LEU A 1 165 ? 0.422 3.293 4.952 1.00 87.44 165 LEU A C 1
ATOM 1240 O O . LEU A 1 165 ? 1.304 3.494 4.119 1.00 87.44 165 LEU A O 1
ATOM 1244 N N . ILE A 1 166 ? -0.872 3.392 4.648 1.00 86.88 166 ILE A N 1
ATOM 1245 C CA . ILE A 1 166 ? -1.356 3.693 3.294 1.00 86.88 166 ILE A CA 1
ATOM 1246 C C . ILE A 1 166 ? -1.033 5.140 2.895 1.00 86.88 166 ILE A C 1
ATOM 1248 O O . ILE A 1 166 ? -0.616 5.387 1.760 1.00 86.88 166 ILE A O 1
ATOM 1252 N N . ARG A 1 167 ? -1.179 6.101 3.814 1.00 88.06 167 ARG A N 1
ATOM 1253 C CA . ARG A 1 167 ? -0.790 7.500 3.573 1.00 88.06 167 ARG A CA 1
ATOM 1254 C C . ARG A 1 167 ? 0.702 7.622 3.318 1.00 88.06 167 ARG A C 1
ATOM 1256 O O . ARG A 1 167 ? 1.097 8.239 2.334 1.00 88.06 167 ARG A O 1
ATOM 1263 N N . THR A 1 168 ? 1.516 6.991 4.158 1.00 90.12 168 THR A N 1
ATOM 1264 C CA . THR A 1 168 ? 2.968 6.961 3.985 1.00 90.12 168 THR A CA 1
ATOM 1265 C C . THR A 1 168 ? 3.355 6.338 2.646 1.00 90.12 168 THR A C 1
ATOM 1267 O O . THR A 1 168 ? 4.157 6.917 1.922 1.00 90.12 168 THR A O 1
ATOM 1270 N N . ALA A 1 169 ? 2.735 5.219 2.264 1.00 89.00 169 ALA A N 1
ATOM 1271 C CA . ALA A 1 169 ? 2.974 4.607 0.962 1.00 89.00 169 ALA A CA 1
ATOM 1272 C C . ALA A 1 169 ? 2.582 5.546 -0.195 1.00 89.00 169 ALA A C 1
ATOM 1274 O O . ALA A 1 169 ? 3.346 5.696 -1.144 1.00 89.00 169 ALA A O 1
ATOM 1275 N N . SER A 1 170 ? 1.441 6.237 -0.107 1.00 89.69 170 SER A N 1
ATOM 1276 C CA . SER A 1 170 ? 1.006 7.193 -1.141 1.00 89.69 170 SER A CA 1
ATOM 1277 C C . SER A 1 170 ? 2.006 8.341 -1.321 1.00 89.69 170 SER A C 1
ATOM 1279 O O . SER A 1 170 ? 2.337 8.692 -2.451 1.00 89.69 170 SER A O 1
ATOM 1281 N N . LEU A 1 171 ? 2.536 8.879 -0.215 1.00 90.69 171 LEU A N 1
ATOM 1282 C CA . LEU A 1 171 ? 3.543 9.948 -0.228 1.00 90.69 171 LEU A CA 1
ATOM 1283 C C . LEU A 1 171 ? 4.862 9.534 -0.888 1.00 90.69 171 LEU A C 1
ATOM 1285 O O . LEU A 1 171 ? 5.584 10.392 -1.376 1.00 90.69 171 LEU A O 1
ATOM 1289 N N . VAL A 1 172 ? 5.173 8.240 -0.912 1.00 91.25 172 VAL A N 1
ATOM 1290 C CA . VAL A 1 172 ? 6.383 7.704 -1.546 1.00 91.25 172 VAL A CA 1
ATOM 1291 C C . VAL A 1 172 ? 6.131 7.353 -3.011 1.00 91.25 172 VAL A C 1
ATOM 1293 O O . VAL A 1 172 ? 6.924 7.703 -3.883 1.00 91.25 172 VAL A O 1
ATOM 1296 N N . TYR A 1 173 ? 5.031 6.653 -3.301 1.00 90.38 173 TYR A N 1
ATOM 1297 C CA . TYR A 1 173 ? 4.773 6.126 -4.641 1.00 90.38 173 TYR A CA 1
ATOM 1298 C C . TYR A 1 173 ? 4.405 7.204 -5.656 1.00 90.38 173 TYR A C 1
ATOM 1300 O O . TYR A 1 173 ? 4.747 7.052 -6.827 1.00 90.38 173 TYR A O 1
ATOM 1308 N N . ILE A 1 174 ? 3.744 8.288 -5.235 1.00 93.00 174 ILE A N 1
ATOM 1309 C CA . ILE A 1 174 ? 3.390 9.382 -6.148 1.00 93.00 174 ILE A CA 1
ATOM 1310 C C . ILE A 1 174 ? 4.664 10.053 -6.701 1.00 93.00 174 ILE A C 1
ATOM 1312 O O . ILE A 1 174 ? 4.844 10.000 -7.919 1.00 93.00 174 ILE A O 1
ATOM 1316 N N . PRO A 1 175 ? 5.598 10.578 -5.876 1.00 93.31 175 PRO A N 1
ATOM 1317 C CA . PRO A 1 175 ? 6.863 11.116 -6.381 1.00 93.31 175 PRO A CA 1
ATOM 1318 C C . PRO A 1 175 ? 7.662 10.094 -7.188 1.00 93.31 175 PRO A C 1
ATOM 1320 O O . PRO A 1 175 ? 8.162 10.425 -8.258 1.00 93.31 175 PRO A O 1
ATOM 1323 N N . LEU A 1 176 ? 7.707 8.834 -6.732 1.00 92.12 176 LEU A N 1
ATOM 1324 C CA . LEU A 1 176 ? 8.440 7.777 -7.428 1.00 92.12 176 LEU A CA 1
ATOM 1325 C C . LEU A 1 176 ? 7.899 7.557 -8.844 1.00 92.12 176 LEU A C 1
ATOM 1327 O O . LEU A 1 176 ? 8.677 7.435 -9.784 1.00 92.12 176 LEU A O 1
ATOM 1331 N N . SER A 1 177 ? 6.573 7.530 -9.006 1.00 93.56 177 SER A N 1
ATOM 1332 C CA . SER A 1 177 ? 5.939 7.364 -10.317 1.00 93.56 177 SER A CA 1
ATOM 1333 C C . SER A 1 177 ? 6.233 8.536 -11.256 1.00 93.56 177 SER A C 1
ATOM 1335 O O . SER A 1 177 ? 6.490 8.310 -12.434 1.00 93.56 177 SER A O 1
ATOM 1337 N N . ILE A 1 178 ? 6.282 9.766 -10.734 1.00 93.62 178 ILE A N 1
ATOM 1338 C CA . ILE A 1 178 ? 6.629 10.964 -11.510 1.00 93.62 178 ILE A CA 1
ATOM 1339 C C . ILE A 1 178 ? 8.101 10.909 -11.939 1.00 93.62 178 ILE A C 1
ATOM 1341 O O . ILE A 1 178 ? 8.409 11.149 -13.104 1.00 93.62 178 ILE A O 1
ATOM 1345 N N . SER A 1 179 ? 9.013 10.540 -11.034 1.00 93.12 179 SER A N 1
ATOM 1346 C CA . SER A 1 179 ? 10.435 10.392 -11.367 1.00 93.12 179 SER A CA 1
ATOM 1347 C C . SER A 1 179 ? 10.669 9.285 -12.396 1.00 93.12 179 SER A C 1
ATOM 1349 O O . SER A 1 179 ? 11.410 9.489 -13.352 1.00 93.12 179 SER A O 1
ATOM 1351 N N . LEU A 1 180 ? 10.002 8.135 -12.253 1.00 92.12 180 LEU A N 1
ATOM 1352 C CA . LEU A 1 180 ? 10.090 7.032 -13.216 1.00 92.12 180 LEU A CA 1
ATOM 1353 C C . LEU A 1 180 ? 9.498 7.398 -14.580 1.00 92.12 180 LEU A C 1
ATOM 1355 O O . LEU A 1 180 ? 10.038 6.983 -15.601 1.00 92.12 180 LEU A O 1
ATOM 1359 N N . PHE A 1 181 ? 8.424 8.190 -14.606 1.00 95.06 181 PHE A N 1
ATOM 1360 C CA . PHE A 1 181 ? 7.882 8.731 -15.849 1.00 95.06 181 PHE A CA 1
ATOM 1361 C C . PHE A 1 181 ? 8.905 9.613 -16.563 1.00 95.06 181 PHE A C 1
ATOM 1363 O O . PHE A 1 181 ? 9.151 9.418 -17.750 1.00 95.06 181 PHE A O 1
ATOM 1370 N N . ALA A 1 182 ? 9.540 10.536 -15.833 1.00 92.75 182 ALA A N 1
ATOM 1371 C CA . ALA A 1 182 ? 10.583 11.390 -16.389 1.00 92.75 182 ALA A CA 1
ATOM 1372 C C . ALA A 1 182 ? 11.736 10.552 -16.964 1.00 92.75 182 ALA A C 1
ATOM 1374 O O . ALA A 1 182 ? 12.102 10.748 -18.121 1.00 92.75 182 ALA A O 1
ATOM 1375 N N . VAL A 1 183 ? 12.236 9.556 -16.216 1.00 90.06 183 VAL A N 1
ATOM 1376 C CA . VAL A 1 183 ? 13.260 8.615 -16.711 1.00 90.06 183 VAL A CA 1
ATOM 1377 C C . VAL A 1 183 ? 12.806 7.941 -18.008 1.00 90.06 183 VAL A C 1
ATOM 1379 O O . VAL A 1 183 ? 13.559 7.935 -18.979 1.00 90.06 183 VAL A O 1
ATOM 1382 N N . ALA A 1 184 ? 11.583 7.405 -18.056 1.00 91.50 184 ALA A N 1
ATOM 1383 C CA . ALA A 1 184 ? 11.064 6.721 -19.239 1.00 91.50 184 ALA A CA 1
ATOM 1384 C C . ALA A 1 184 ? 10.978 7.652 -20.463 1.00 91.50 184 ALA A C 1
ATOM 1386 O O . ALA A 1 184 ? 11.368 7.252 -21.559 1.00 91.50 184 ALA A O 1
ATOM 1387 N N . VAL A 1 185 ? 10.531 8.899 -20.278 1.00 93.56 185 VAL A N 1
ATOM 1388 C CA . VAL A 1 185 ? 10.453 9.907 -21.349 1.00 93.56 185 VAL A CA 1
ATOM 1389 C C . VAL A 1 185 ? 11.844 10.290 -21.860 1.00 93.56 185 VAL A C 1
ATOM 1391 O O . VAL A 1 185 ? 12.058 10.308 -23.071 1.00 93.56 185 VAL A O 1
ATOM 1394 N N . PHE A 1 186 ? 12.809 10.550 -20.972 1.00 90.69 186 PHE A N 1
ATOM 1395 C CA . PHE A 1 186 ? 14.173 10.894 -21.391 1.00 90.69 186 PHE A CA 1
ATOM 1396 C C . PHE A 1 186 ? 14.872 9.731 -22.093 1.00 90.69 186 PHE A C 1
ATOM 1398 O O . PHE A 1 186 ? 15.489 9.937 -23.139 1.00 90.69 186 PHE A O 1
ATOM 1405 N N . GLN A 1 187 ? 14.704 8.506 -21.588 1.00 88.12 187 GLN A N 1
ATOM 1406 C CA . GLN A 1 187 ? 15.222 7.314 -22.257 1.00 88.12 187 GLN A CA 1
ATOM 1407 C C . GLN A 1 187 ? 14.585 7.112 -23.635 1.00 88.12 187 GLN A C 1
ATOM 1409 O O . GLN A 1 187 ? 15.295 6.786 -24.581 1.00 88.12 187 GLN A O 1
ATOM 1414 N N . ALA A 1 188 ? 13.277 7.350 -23.782 1.00 89.44 188 ALA A N 1
ATOM 1415 C CA . ALA A 1 188 ? 12.606 7.284 -25.081 1.00 89.44 188 ALA A CA 1
ATOM 1416 C C . ALA A 1 188 ? 13.140 8.329 -26.075 1.00 89.44 188 ALA A C 1
ATOM 1418 O O . ALA A 1 188 ? 13.188 8.070 -27.274 1.00 89.44 188 ALA A O 1
ATOM 1419 N N . ALA A 1 189 ? 13.586 9.485 -25.580 1.00 91.94 189 ALA A N 1
ATOM 1420 C CA . ALA A 1 189 ? 14.254 10.510 -26.377 1.00 91.94 189 ALA A CA 1
ATOM 1421 C C . ALA A 1 189 ? 15.751 10.220 -26.632 1.00 91.94 189 ALA A C 1
ATOM 1423 O O . ALA A 1 189 ? 16.416 11.001 -27.309 1.00 91.94 189 ALA A O 1
ATOM 1424 N N . GLY A 1 190 ? 16.298 9.118 -26.103 1.00 86.62 190 GLY A N 1
ATOM 1425 C CA . GLY A 1 190 ? 17.708 8.743 -26.251 1.00 86.62 190 GLY A CA 1
ATOM 1426 C C . GLY A 1 190 ? 18.672 9.495 -25.324 1.00 86.62 190 GLY A C 1
ATOM 1427 O O . GLY A 1 190 ? 19.889 9.384 -25.492 1.00 86.62 190 GLY A O 1
ATOM 1428 N N . TYR A 1 191 ? 18.158 10.235 -24.337 1.00 86.81 191 TYR A N 1
ATOM 1429 C CA . TYR A 1 191 ? 18.956 10.969 -23.356 1.00 86.81 191 TYR A CA 1
ATOM 1430 C C . TYR A 1 191 ? 19.011 10.222 -22.022 1.00 86.81 191 TYR A C 1
ATOM 1432 O O . TYR A 1 191 ? 18.006 9.739 -21.504 1.00 86.81 191 TYR A O 1
ATOM 1440 N N . ILE A 1 192 ? 20.200 10.167 -21.424 1.00 80.19 192 ILE A N 1
ATOM 1441 C CA . ILE A 1 192 ? 20.375 9.691 -20.050 1.00 80.19 192 ILE A CA 1
ATOM 1442 C C . ILE A 1 192 ? 20.462 10.929 -19.166 1.00 80.19 192 ILE A C 1
ATOM 1444 O O . ILE A 1 192 ? 21.507 11.572 -19.098 1.00 80.19 192 ILE A O 1
ATOM 1448 N N . GLU A 1 193 ? 19.356 11.288 -18.517 1.00 81.69 193 GLU A N 1
ATOM 1449 C CA . GLU A 1 193 ? 19.346 12.409 -17.583 1.00 81.69 193 GLU A CA 1
ATOM 1450 C C . GLU A 1 193 ? 19.740 11.921 -16.170 1.00 81.69 193 GLU A C 1
ATOM 1452 O O . GLU A 1 193 ? 18.998 11.159 -15.538 1.00 81.69 193 GLU A O 1
ATOM 1457 N N . PRO A 1 194 ? 20.899 12.338 -15.628 1.00 84.94 194 PRO A N 1
ATOM 1458 C CA . PRO A 1 194 ? 21.361 11.874 -14.319 1.00 84.94 194 PRO A CA 1
ATOM 1459 C C . PRO A 1 194 ? 20.469 12.370 -13.171 1.00 84.94 194 PRO A C 1
ATOM 1461 O O . PRO A 1 194 ? 20.363 11.701 -12.144 1.00 84.94 194 PRO A O 1
ATOM 1464 N N . LEU A 1 195 ? 19.791 13.510 -13.345 1.00 80.81 195 LEU A N 1
ATOM 1465 C CA . LEU A 1 195 ? 18.899 14.093 -12.339 1.00 80.81 195 LEU A CA 1
ATOM 1466 C C . LEU A 1 195 ? 17.661 13.228 -12.085 1.00 80.81 195 LEU A C 1
ATOM 1468 O O . LEU A 1 195 ? 17.318 12.981 -10.928 1.00 80.81 195 LEU A O 1
ATOM 1472 N N . SER A 1 196 ? 17.015 12.719 -13.138 1.00 80.12 196 SER A N 1
ATOM 1473 C CA . SER A 1 196 ? 15.847 11.845 -12.994 1.00 80.12 196 SER A CA 1
ATOM 1474 C C . SER A 1 196 ? 16.220 10.510 -12.336 1.00 80.12 196 SER A C 1
ATOM 1476 O O . SER A 1 196 ? 15.505 10.027 -11.456 1.00 80.12 196 SER A O 1
ATOM 1478 N N . SER A 1 197 ? 17.407 9.982 -12.650 1.00 81.94 197 SER A N 1
ATOM 1479 C CA . SER A 1 197 ? 17.976 8.798 -11.988 1.00 81.94 197 SER A CA 1
ATOM 1480 C C . SER A 1 197 ? 18.266 9.046 -10.502 1.00 81.94 197 SER A C 1
ATOM 1482 O O . SER A 1 197 ? 17.891 8.237 -9.650 1.00 81.94 197 SER A O 1
ATOM 1484 N N . LEU A 1 198 ? 18.869 10.192 -10.165 1.00 86.56 198 LEU A N 1
ATOM 1485 C CA . LEU A 1 198 ? 19.107 10.599 -8.779 1.00 86.56 198 LEU A CA 1
ATOM 1486 C C . LEU A 1 198 ? 17.788 10.725 -8.001 1.00 86.56 198 LEU A C 1
ATOM 1488 O O . LEU A 1 198 ? 17.698 10.251 -6.869 1.00 86.56 198 LEU A O 1
ATOM 1492 N N . ALA A 1 199 ? 16.747 11.298 -8.612 1.00 86.19 199 ALA A N 1
ATOM 1493 C CA . ALA A 1 199 ? 15.430 11.428 -7.994 1.00 86.19 199 ALA A CA 1
ATOM 1494 C C . ALA A 1 199 ? 14.790 10.063 -7.686 1.00 86.19 199 ALA A C 1
ATOM 1496 O O . ALA A 1 199 ? 14.226 9.881 -6.602 1.00 86.19 199 ALA A O 1
ATOM 1497 N N . VAL A 1 200 ? 14.922 9.079 -8.585 1.00 87.62 200 VAL A N 1
ATOM 1498 C CA . VAL A 1 200 ? 14.471 7.699 -8.333 1.00 87.62 200 VAL A CA 1
ATOM 1499 C C . VAL A 1 200 ? 15.218 7.092 -7.145 1.00 87.62 200 VAL A C 1
ATOM 1501 O O . VAL A 1 200 ? 14.578 6.547 -6.245 1.00 87.62 200 VAL A O 1
ATOM 1504 N N . VAL A 1 201 ? 16.547 7.231 -7.092 1.00 88.56 201 VAL A N 1
ATOM 1505 C CA . VAL A 1 201 ? 17.368 6.705 -5.987 1.00 88.56 201 VAL A CA 1
ATOM 1506 C C . VAL A 1 201 ? 16.994 7.363 -4.661 1.00 88.56 201 VAL A C 1
ATOM 1508 O O . VAL A 1 201 ? 16.773 6.660 -3.674 1.00 88.56 201 VAL A O 1
ATOM 1511 N N . ILE A 1 202 ? 16.876 8.691 -4.616 1.00 90.19 202 ILE A N 1
ATOM 1512 C CA . ILE A 1 202 ? 16.471 9.415 -3.403 1.00 90.19 202 ILE A CA 1
ATOM 1513 C C . ILE A 1 202 ? 15.091 8.938 -2.953 1.00 90.19 202 ILE A C 1
ATOM 1515 O O . ILE A 1 202 ? 14.920 8.569 -1.793 1.00 90.19 202 ILE A O 1
ATOM 1519 N N . THR A 1 203 ? 14.120 8.872 -3.863 1.00 88.00 203 THR A N 1
ATOM 1520 C CA . THR A 1 203 ? 12.747 8.481 -3.519 1.00 88.00 203 THR A CA 1
ATOM 1521 C C . THR A 1 203 ? 12.670 7.031 -3.033 1.00 88.00 203 THR A C 1
ATOM 1523 O O . THR A 1 203 ? 11.985 6.734 -2.050 1.00 88.00 203 THR A O 1
ATOM 1526 N N . ALA A 1 204 ? 13.421 6.126 -3.664 1.00 87.19 204 ALA A N 1
ATOM 1527 C CA . ALA A 1 204 ? 13.533 4.738 -3.233 1.00 87.19 204 ALA A CA 1
ATOM 1528 C C . ALA A 1 204 ? 14.165 4.621 -1.835 1.00 87.19 204 ALA A C 1
ATOM 1530 O O . ALA A 1 204 ? 13.661 3.875 -0.999 1.00 87.19 204 ALA A O 1
ATOM 1531 N N . ASN A 1 205 ? 15.204 5.397 -1.525 1.00 89.50 205 ASN A N 1
ATOM 1532 C CA . ASN A 1 205 ? 15.815 5.391 -0.192 1.00 89.50 205 ASN A CA 1
ATOM 1533 C C . ASN A 1 205 ? 14.892 6.004 0.874 1.00 89.50 205 ASN A C 1
ATOM 1535 O O . ASN A 1 205 ? 14.717 5.435 1.955 1.00 89.50 205 ASN A O 1
ATOM 1539 N N . VAL A 1 206 ? 14.220 7.113 0.550 1.00 90.94 206 VAL A N 1
ATOM 1540 C CA . VAL A 1 206 ? 13.221 7.743 1.428 1.00 90.94 206 VAL A CA 1
ATOM 1541 C C . VAL A 1 206 ? 12.065 6.781 1.723 1.00 90.94 206 VAL A C 1
ATOM 1543 O O . VAL A 1 206 ? 11.528 6.807 2.831 1.00 90.94 206 VAL A O 1
ATOM 1546 N N . SER A 1 207 ? 11.723 5.872 0.802 1.00 87.12 207 SER A N 1
ATOM 1547 C CA . SER A 1 207 ? 10.690 4.852 1.034 1.00 87.12 207 SER A CA 1
ATOM 1548 C C . SER A 1 207 ? 10.984 3.951 2.237 1.00 87.12 207 SER A C 1
ATOM 1550 O O . SER A 1 207 ? 10.086 3.676 3.039 1.00 87.12 207 SER A O 1
ATOM 1552 N N . GLY A 1 208 ? 12.243 3.533 2.406 1.00 86.50 208 GLY A N 1
ATOM 1553 C CA . GLY A 1 208 ? 12.664 2.680 3.516 1.00 86.50 208 GLY A CA 1
ATOM 1554 C C . GLY A 1 208 ? 12.542 3.400 4.856 1.00 86.50 208 GLY A C 1
ATOM 1555 O O . GLY A 1 208 ? 12.019 2.843 5.828 1.00 86.50 208 GLY A O 1
ATOM 1556 N N . PHE A 1 209 ? 12.941 4.674 4.884 1.00 90.56 209 PHE A N 1
ATOM 1557 C CA . PHE A 1 209 ? 12.788 5.531 6.056 1.00 90.56 209 PHE A CA 1
ATOM 1558 C C . PHE A 1 209 ? 11.312 5.768 6.399 1.00 90.56 209 PHE A C 1
ATOM 1560 O O . PHE A 1 209 ? 10.896 5.559 7.539 1.00 90.56 209 PHE A O 1
ATOM 1567 N N . ALA A 1 210 ? 10.499 6.131 5.406 1.00 89.88 210 ALA A N 1
ATOM 1568 C CA . ALA A 1 210 ? 9.074 6.386 5.572 1.00 89.88 210 ALA A CA 1
ATOM 1569 C C . ALA A 1 210 ? 8.334 5.146 6.111 1.00 89.88 210 ALA A C 1
ATOM 1571 O O . ALA A 1 210 ? 7.559 5.245 7.066 1.00 89.88 210 ALA A O 1
ATOM 1572 N N . ASN A 1 211 ? 8.630 3.961 5.571 1.00 86.88 211 ASN A N 1
ATOM 1573 C CA . ASN A 1 211 ? 8.067 2.701 6.055 1.00 86.88 211 ASN A CA 1
ATOM 1574 C C . ASN A 1 211 ? 8.469 2.413 7.510 1.00 86.88 211 ASN A C 1
ATOM 1576 O O . ASN A 1 211 ? 7.609 2.084 8.330 1.00 86.88 211 ASN A O 1
ATOM 1580 N N . SER A 1 212 ? 9.746 2.592 7.855 1.00 86.88 212 SER A N 1
ATOM 1581 C CA . SER A 1 212 ? 10.243 2.407 9.228 1.00 86.88 212 SER A CA 1
ATOM 1582 C C . SER A 1 212 ? 9.569 3.369 10.212 1.00 86.88 212 SER A C 1
ATOM 1584 O O . SER A 1 212 ? 9.125 2.964 11.289 1.00 86.88 212 SER A O 1
ATOM 1586 N N . TRP A 1 213 ? 9.397 4.629 9.806 1.00 90.19 213 TRP A N 1
ATOM 1587 C CA . TRP A 1 213 ? 8.669 5.638 10.570 1.00 90.19 213 TRP A CA 1
ATOM 1588 C C . TRP A 1 213 ? 7.208 5.241 10.820 1.00 90.19 213 TRP A C 1
ATOM 1590 O O . TRP A 1 213 ? 6.718 5.349 11.948 1.00 90.19 213 TRP A O 1
ATOM 1600 N N . ALA A 1 214 ? 6.513 4.727 9.801 1.00 87.25 214 ALA A N 1
ATOM 1601 C CA . ALA A 1 214 ? 5.141 4.248 9.952 1.00 87.25 214 ALA A CA 1
ATOM 1602 C C . ALA A 1 214 ? 5.051 3.069 10.938 1.00 87.25 214 ALA A C 1
ATOM 1604 O O . ALA A 1 214 ? 4.150 3.040 11.780 1.00 87.25 214 ALA A O 1
ATOM 1605 N N . TYR A 1 215 ? 6.004 2.132 10.908 1.00 85.12 215 TYR A N 1
ATOM 1606 C CA . TYR A 1 215 ? 6.066 1.047 11.894 1.00 85.12 215 TYR A CA 1
ATOM 1607 C C . TYR A 1 215 ? 6.294 1.554 13.320 1.00 85.12 215 TYR A C 1
ATOM 1609 O O . TYR A 1 215 ? 5.632 1.072 14.242 1.00 85.12 215 TYR A O 1
ATOM 1617 N N . MET A 1 216 ? 7.165 2.546 13.505 1.00 88.56 216 MET A N 1
ATOM 1618 C CA . MET A 1 216 ? 7.407 3.156 14.814 1.00 88.56 216 MET A CA 1
ATOM 1619 C C . MET A 1 216 ? 6.168 3.898 15.343 1.00 88.56 216 MET A C 1
ATOM 1621 O O . MET A 1 216 ? 5.786 3.732 16.499 1.00 88.56 216 MET A O 1
ATOM 1625 N N . LYS A 1 217 ? 5.458 4.652 14.495 1.00 87.25 217 LYS A N 1
ATOM 1626 C CA . LYS A 1 217 ? 4.162 5.256 14.864 1.00 87.25 217 LYS A CA 1
ATOM 1627 C C . LYS A 1 217 ? 3.148 4.192 15.299 1.00 87.25 217 LYS A C 1
ATOM 1629 O O . LYS A 1 217 ? 2.446 4.364 16.295 1.00 87.25 217 LYS A O 1
ATOM 1634 N N . ASN A 1 218 ? 3.108 3.066 14.591 1.00 85.69 218 ASN A N 1
ATOM 1635 C CA . ASN A 1 218 ? 2.203 1.963 14.899 1.00 85.69 218 ASN A CA 1
ATOM 1636 C C . ASN A 1 218 ? 2.573 1.226 16.194 1.00 85.69 218 ASN A C 1
ATOM 1638 O O . ASN A 1 218 ? 1.677 0.749 16.894 1.00 85.69 218 ASN A O 1
ATOM 1642 N N . SER A 1 219 ? 3.861 1.124 16.539 1.00 83.38 219 SER A N 1
ATOM 1643 C CA . SER A 1 219 ? 4.286 0.524 17.809 1.00 83.38 219 SER A CA 1
ATOM 1644 C C . SER A 1 219 ? 3.877 1.391 19.002 1.00 83.38 219 SER A C 1
ATOM 1646 O O . SER A 1 219 ? 3.350 0.850 19.976 1.00 83.38 219 SER A O 1
ATOM 1648 N N . MET A 1 220 ? 3.995 2.719 18.886 1.00 84.25 220 MET A N 1
ATOM 1649 C CA . MET A 1 220 ? 3.526 3.662 19.909 1.00 84.25 220 MET A CA 1
ATOM 1650 C C . MET A 1 220 ? 2.010 3.567 20.123 1.00 84.25 220 MET A C 1
ATOM 1652 O O . MET A 1 220 ? 1.560 3.431 21.258 1.00 84.25 220 MET A O 1
ATOM 1656 N N . LEU A 1 221 ? 1.214 3.522 19.046 1.00 82.19 221 LEU A N 1
ATOM 1657 C CA . LEU A 1 221 ? -0.244 3.346 19.149 1.00 82.19 221 LEU A CA 1
ATOM 1658 C C . LEU A 1 221 ? -0.622 2.036 19.856 1.00 82.19 221 LEU A C 1
ATOM 1660 O O . LEU A 1 221 ? -1.524 2.008 20.693 1.00 82.19 221 LEU A O 1
ATOM 1664 N N . LYS A 1 222 ? 0.091 0.943 19.562 1.00 79.62 222 LYS A N 1
ATOM 1665 C CA . LYS A 1 222 ? -0.124 -0.345 20.241 1.00 79.62 222 LYS A CA 1
ATOM 1666 C C . LYS A 1 222 ? 0.215 -0.274 21.731 1.00 79.62 222 LYS A C 1
ATOM 1668 O O . LYS A 1 222 ? -0.467 -0.916 22.527 1.00 79.62 222 LYS A O 1
ATOM 1673 N N . GLN A 1 223 ? 1.242 0.483 22.118 1.00 85.06 223 GLN A N 1
ATOM 1674 C CA . GLN A 1 223 ? 1.582 0.696 23.527 1.00 85.06 223 GLN A CA 1
ATOM 1675 C C . GLN A 1 223 ? 0.505 1.512 24.250 1.00 85.06 223 GLN A C 1
ATOM 1677 O O . GLN A 1 223 ? 0.106 1.126 25.347 1.00 85.06 223 GLN A O 1
ATOM 1682 N N . SER A 1 224 ? -0.045 2.554 23.617 1.00 82.25 224 SER A N 1
ATOM 1683 C CA . SER A 1 224 ? -1.154 3.333 24.186 1.00 82.25 224 SER A CA 1
ATOM 1684 C C . SER A 1 224 ? -2.384 2.474 24.486 1.00 82.25 224 SER A C 1
ATOM 1686 O O . SER A 1 224 ? -3.005 2.643 25.530 1.00 82.25 224 SER A O 1
ATOM 1688 N N . VAL A 1 225 ? -2.700 1.498 23.629 1.00 79.88 225 VAL A N 1
ATOM 1689 C CA . VAL A 1 225 ? -3.806 0.555 23.881 1.00 79.88 225 VAL A CA 1
ATOM 1690 C C . VAL A 1 225 ? -3.493 -0.409 25.023 1.00 79.88 225 VAL A C 1
ATOM 1692 O O . VAL A 1 225 ? -4.387 -0.739 25.794 1.00 79.88 225 VAL A O 1
ATOM 1695 N N . LYS A 1 226 ? -2.239 -0.857 25.169 1.00 80.88 226 LYS A N 1
ATOM 1696 C CA . LYS A 1 226 ? -1.841 -1.734 26.285 1.00 80.88 226 LYS A CA 1
ATOM 1697 C C . LYS A 1 226 ? -1.958 -1.048 27.647 1.00 80.88 226 LYS A C 1
ATOM 1699 O O . LYS A 1 226 ? -2.207 -1.737 28.630 1.00 80.88 226 LYS A O 1
ATOM 1704 N N . MET A 1 227 ? -1.777 0.273 27.702 1.00 76.62 227 MET A N 1
ATOM 1705 C CA . MET A 1 227 ? -1.930 1.052 28.938 1.00 76.62 227 MET A CA 1
ATOM 1706 C C . MET A 1 227 ? -3.387 1.178 29.392 1.00 76.62 227 MET A C 1
ATOM 1708 O O . MET A 1 227 ? -3.636 1.449 30.561 1.00 76.62 227 MET A O 1
ATOM 1712 N N . ILE A 1 228 ? -4.350 0.924 28.504 1.00 76.25 228 ILE A N 1
ATOM 1713 C CA . ILE A 1 228 ? -5.764 0.789 28.860 1.00 76.25 228 ILE A CA 1
ATOM 1714 C C . ILE A 1 228 ? -5.959 -0.648 29.345 1.00 76.25 228 ILE A C 1
ATOM 1716 O O . ILE A 1 228 ? -6.521 -1.511 28.667 1.00 76.25 228 ILE A O 1
ATOM 1720 N N . SER A 1 229 ? -5.379 -0.942 30.505 1.00 69.25 229 SER A N 1
ATOM 1721 C CA . SER A 1 229 ? -5.581 -2.214 31.180 1.00 69.25 229 SER A CA 1
ATOM 1722 C C . SER A 1 229 ? -7.040 -2.319 31.644 1.00 69.25 229 SER A C 1
ATOM 1724 O O . SER A 1 229 ? -7.641 -1.315 32.043 1.00 69.25 229 SER A O 1
ATOM 1726 N N . PRO A 1 230 ? -7.650 -3.519 31.586 1.00 66.19 230 PRO A N 1
ATOM 1727 C CA . PRO A 1 230 ? -8.945 -3.732 32.211 1.00 66.19 230 PRO A CA 1
ATOM 1728 C C . PRO A 1 230 ? -8.892 -3.323 33.681 1.00 66.19 230 PRO A C 1
ATOM 1730 O O . PRO A 1 230 ? -7.874 -3.572 34.337 1.00 66.19 230 PRO A O 1
ATOM 1733 N N . PRO A 1 231 ? -9.984 -2.760 34.226 1.00 69.44 231 PRO A N 1
ATOM 1734 C CA . PRO A 1 231 ? -10.083 -2.574 35.662 1.00 69.44 231 PRO A CA 1
ATOM 1735 C C . PRO A 1 231 ? -9.811 -3.919 36.365 1.00 69.44 231 PRO A C 1
ATOM 1737 O O . PRO A 1 231 ? -10.239 -4.968 35.864 1.00 69.44 231 PRO A O 1
ATOM 1740 N N . PRO A 1 232 ? -9.104 -3.918 37.510 1.00 70.00 232 PRO A N 1
ATOM 1741 C CA . PRO A 1 232 ? -8.594 -5.132 38.156 1.00 70.00 232 PRO A CA 1
ATOM 1742 C C . PRO A 1 232 ? -9.685 -6.172 38.448 1.00 70.00 232 PRO A C 1
ATOM 1744 O O . PRO A 1 232 ? -9.426 -7.370 38.395 1.00 70.00 232 PRO A O 1
ATOM 1747 N N . ASN A 1 233 ? -10.929 -5.728 38.635 1.00 69.44 233 ASN A N 1
ATOM 1748 C CA . ASN A 1 233 ? -12.079 -6.592 38.903 1.00 69.44 233 ASN A CA 1
ATOM 1749 C C . ASN A 1 233 ? -12.579 -7.383 37.672 1.00 69.44 233 ASN A C 1
ATOM 1751 O O . ASN A 1 233 ? -13.367 -8.310 37.828 1.00 69.44 233 ASN A O 1
ATOM 1755 N N . VAL A 1 234 ? -12.134 -7.051 36.453 1.00 66.19 234 VAL A N 1
ATOM 1756 C CA . VAL A 1 234 ? -12.575 -7.690 35.190 1.00 66.19 234 VAL A CA 1
ATOM 1757 C C . VAL A 1 234 ? -11.469 -8.556 34.568 1.00 66.19 234 VAL A C 1
ATOM 1759 O O . VAL A 1 234 ? 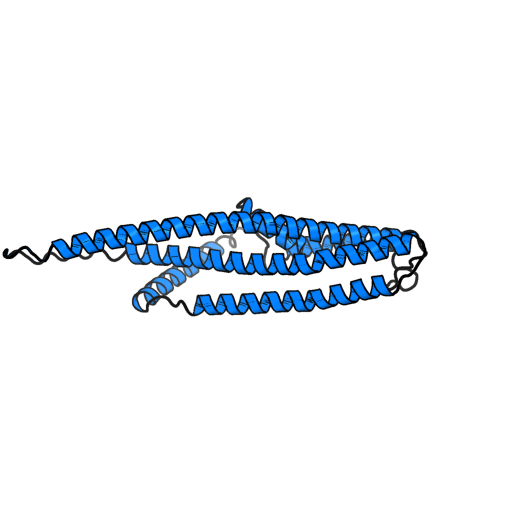-11.737 -9.452 33.770 1.00 66.19 234 VAL A O 1
ATOM 1762 N N . ALA A 1 235 ? -10.212 -8.360 34.969 1.00 67.19 235 ALA A N 1
ATOM 1763 C CA . ALA A 1 235 ? -9.080 -9.140 34.471 1.00 67.19 235 ALA A CA 1
ATOM 1764 C C . ALA A 1 235 ? -9.191 -10.674 34.691 1.00 67.19 235 ALA A C 1
ATOM 1766 O O . ALA A 1 235 ? -8.820 -11.416 33.774 1.00 67.19 235 ALA A O 1
ATOM 1767 N N . PRO A 1 236 ? -9.708 -11.189 35.832 1.00 69.81 236 PRO A N 1
ATOM 1768 C CA . PRO A 1 236 ? -9.783 -12.634 36.072 1.00 69.81 236 PRO A CA 1
ATOM 1769 C C . PRO A 1 236 ? -10.772 -13.341 35.138 1.00 69.81 236 PRO A C 1
ATOM 1771 O O . PRO A 1 236 ? -10.484 -14.425 34.633 1.00 69.81 236 PRO A O 1
ATOM 1774 N N . SER A 1 237 ? -11.920 -12.713 34.859 1.00 69.81 237 SER A N 1
ATOM 1775 C CA . SER A 1 237 ? -12.969 -13.303 34.019 1.00 69.81 237 SER A CA 1
ATOM 1776 C C . SER A 1 237 ? -12.578 -13.342 32.540 1.00 69.81 237 SER A C 1
ATOM 1778 O O . SER A 1 237 ? -12.949 -14.277 31.830 1.00 69.81 237 SER A O 1
ATOM 1780 N N . ILE A 1 238 ? -11.777 -12.375 32.078 1.00 68.38 238 ILE A N 1
ATOM 1781 C CA . ILE A 1 238 ? -11.229 -12.369 30.715 1.00 68.38 238 ILE A CA 1
ATOM 1782 C C . ILE A 1 238 ? -10.211 -13.494 30.545 1.00 68.38 238 ILE A C 1
ATOM 1784 O O . ILE A 1 238 ? -10.337 -14.270 29.602 1.00 68.38 238 ILE A O 1
ATOM 1788 N N . LYS A 1 239 ? -9.253 -13.636 31.473 1.00 76.75 239 LYS A N 1
ATOM 1789 C CA . LYS A 1 239 ? -8.255 -14.718 31.413 1.00 76.75 239 LYS A CA 1
ATOM 1790 C C . LYS A 1 239 ? -8.907 -16.101 31.436 1.00 76.75 239 LYS A C 1
ATOM 1792 O O . LYS A 1 239 ? -8.501 -16.971 30.672 1.00 76.75 239 LYS A O 1
ATOM 1797 N N . ALA A 1 240 ? -9.942 -16.287 32.258 1.00 79.31 240 ALA A N 1
ATOM 1798 C CA . ALA A 1 240 ? -10.699 -17.537 32.297 1.00 79.31 240 ALA A CA 1
ATOM 1799 C C . ALA A 1 240 ? -11.377 -17.851 30.948 1.00 79.31 240 ALA A C 1
ATOM 1801 O O . ALA A 1 240 ? -11.329 -18.988 30.482 1.00 79.31 240 ALA A O 1
ATOM 1802 N N . ARG A 1 241 ? -11.952 -16.842 30.278 1.00 76.69 241 ARG A N 1
ATOM 1803 C CA . ARG A 1 241 ? -12.565 -17.004 28.947 1.00 76.69 241 ARG A CA 1
ATOM 1804 C C . ARG A 1 241 ? -11.541 -17.226 27.833 1.00 76.69 241 ARG A C 1
ATOM 1806 O O . ARG A 1 241 ? -11.788 -18.045 26.954 1.00 76.69 241 ARG A O 1
ATOM 1813 N N . GLU A 1 242 ? -10.408 -16.525 27.855 1.00 76.12 242 GLU A N 1
ATOM 1814 C CA . GLU A 1 242 ? -9.325 -16.731 26.882 1.00 76.12 242 GLU A CA 1
ATOM 1815 C C . GLU A 1 242 ? -8.743 -18.147 26.997 1.00 76.12 242 GLU A C 1
ATOM 1817 O O . GLU A 1 242 ? -8.541 -18.804 25.977 1.00 76.12 242 GLU A O 1
ATOM 1822 N N . ALA A 1 243 ? -8.565 -18.657 28.221 1.00 81.31 243 ALA A N 1
ATOM 1823 C CA . ALA A 1 243 ? -8.144 -20.037 28.455 1.00 81.31 243 ALA A CA 1
ATOM 1824 C C . ALA A 1 243 ? -9.162 -21.056 27.908 1.00 81.31 243 ALA A C 1
ATOM 1826 O O . ALA A 1 243 ? -8.774 -22.022 27.252 1.00 81.31 243 ALA A O 1
ATOM 1827 N N . GLN A 1 244 ? -10.465 -20.811 28.096 1.00 81.50 244 GLN A N 1
ATOM 1828 C CA . GLN A 1 244 ? -11.520 -21.658 27.523 1.00 81.50 244 GLN A CA 1
ATOM 1829 C C . GLN A 1 244 ? -11.544 -21.617 25.987 1.00 81.50 244 GLN A C 1
ATOM 1831 O O . GLN A 1 244 ? -11.693 -22.660 25.350 1.00 81.50 244 GLN A O 1
ATOM 1836 N N . GLN A 1 245 ? -11.362 -20.445 25.368 1.00 80.81 245 GLN A N 1
ATOM 1837 C CA . GLN A 1 245 ? -11.296 -20.335 23.905 1.00 80.81 245 GLN A CA 1
ATOM 1838 C C . GLN A 1 245 ? -10.067 -21.039 23.323 1.00 80.81 245 GLN A C 1
ATOM 1840 O O . GLN A 1 245 ? -10.173 -21.683 22.280 1.00 80.81 245 GLN A O 1
ATOM 1845 N N . GLN A 1 246 ? -8.914 -20.952 23.992 1.00 81.00 246 GLN A N 1
ATOM 1846 C CA . GLN A 1 246 ? -7.713 -21.676 23.571 1.00 81.00 246 GLN A CA 1
ATOM 1847 C C . GLN A 1 246 ? -7.902 -23.195 23.671 1.00 81.00 246 GLN A C 1
ATOM 1849 O O . GLN A 1 246 ? -7.509 -23.909 22.750 1.00 81.00 246 GLN A O 1
ATOM 1854 N N . GLN A 1 247 ? -8.569 -23.689 24.720 1.00 81.81 247 GLN A N 1
ATOM 1855 C CA . GLN A 1 247 ? -8.918 -25.111 24.828 1.00 81.81 247 GLN A CA 1
ATOM 1856 C C . GLN A 1 247 ? -9.874 -25.562 23.714 1.00 81.81 247 GLN A C 1
ATOM 1858 O O . GLN A 1 247 ? -9.656 -26.615 23.120 1.00 81.81 247 GLN A O 1
ATOM 1863 N N . GLN A 1 248 ? -10.880 -24.754 23.363 1.00 78.56 248 GLN A N 1
ATOM 1864 C CA . GLN A 1 248 ? -11.781 -25.077 22.249 1.00 78.56 248 GLN A CA 1
ATOM 1865 C C . GLN A 1 248 ? -11.069 -25.077 20.890 1.00 78.56 248 GLN A C 1
ATOM 1867 O O . GLN A 1 248 ? -11.335 -25.948 20.063 1.00 78.56 248 GLN A O 1
ATOM 1872 N N . GLN A 1 249 ? -10.138 -24.149 20.651 1.00 76.12 249 GLN A N 1
ATOM 1873 C CA . GLN A 1 249 ? -9.344 -24.155 19.416 1.00 76.12 249 GLN A CA 1
ATOM 1874 C C . GLN A 1 249 ? -8.416 -25.371 19.327 1.00 76.12 249 GLN A C 1
ATOM 1876 O O . GLN A 1 249 ? -8.263 -25.933 18.244 1.00 76.12 249 GLN A O 1
ATOM 1881 N N . GLN A 1 250 ? -7.838 -25.813 20.446 1.00 72.69 250 GLN A N 1
ATOM 1882 C CA . GLN A 1 250 ? -7.013 -27.024 20.471 1.00 72.69 250 GLN A CA 1
ATOM 1883 C C . GLN A 1 250 ? -7.843 -28.293 20.244 1.00 72.69 250 GLN A C 1
ATOM 1885 O O . GLN A 1 250 ? -7.416 -29.164 19.492 1.00 72.69 250 GLN A O 1
ATOM 1890 N N . GLN A 1 251 ? -9.054 -28.372 20.802 1.00 74.56 251 GLN A N 1
ATOM 1891 C CA . GLN A 1 251 ? -9.952 -29.507 20.563 1.00 74.56 251 GLN A CA 1
ATOM 1892 C C . GLN A 1 251 ? -10.478 -29.554 19.119 1.00 74.56 251 GLN A C 1
ATOM 1894 O O . GLN A 1 251 ? -10.602 -30.635 18.552 1.00 74.56 251 GLN A O 1
ATOM 1899 N N . GLY A 1 252 ? -10.722 -28.402 18.485 1.00 63.88 252 GLY A N 1
ATOM 1900 C CA . GLY A 1 252 ? -11.165 -28.347 17.086 1.00 63.88 252 GLY A CA 1
ATOM 1901 C C . GLY A 1 252 ? -10.080 -28.688 16.055 1.00 63.88 252 GLY A C 1
ATOM 1902 O O . GLY A 1 252 ? -10.402 -29.127 14.955 1.00 63.88 252 GLY A O 1
ATOM 1903 N N . SER A 1 253 ? -8.799 -28.511 16.395 1.00 55.91 253 SER A N 1
ATOM 1904 C CA . SER A 1 253 ? -7.687 -28.759 15.464 1.00 55.91 253 SER A CA 1
ATOM 1905 C C . SER A 1 253 ? -7.188 -30.211 15.460 1.00 55.91 253 SER A C 1
ATOM 1907 O O . SER A 1 253 ? -6.462 -30.583 14.541 1.00 55.91 253 SER A O 1
ATOM 1909 N N . GLY A 1 254 ? -7.554 -31.025 16.456 1.00 55.06 254 GLY A N 1
ATOM 1910 C CA . GLY A 1 254 ? -7.126 -32.428 16.556 1.00 55.06 254 GLY A CA 1
ATOM 1911 C C . GLY A 1 254 ? -7.965 -33.422 15.742 1.00 55.06 254 GLY A C 1
ATOM 1912 O O . GLY A 1 254 ? -7.520 -34.535 15.503 1.00 55.06 254 GLY A O 1
ATOM 1913 N N . GLY A 1 255 ? -9.159 -33.035 15.282 1.00 52.59 255 GLY A N 1
ATOM 1914 C CA . GLY A 1 255 ? -10.129 -33.962 14.678 1.00 52.59 255 GLY A CA 1
ATOM 1915 C C . GLY A 1 255 ? -9.913 -34.330 13.205 1.00 52.59 255 GLY A C 1
ATOM 1916 O O . GLY A 1 255 ? -10.744 -35.036 12.648 1.00 52.59 255 GLY A O 1
ATOM 1917 N N . TYR A 1 256 ? -8.847 -33.853 12.555 1.00 54.97 256 TYR A N 1
ATOM 1918 C CA . TYR A 1 256 ? -8.611 -34.080 11.118 1.00 54.97 256 TYR A CA 1
ATOM 1919 C C . TYR A 1 256 ? -7.436 -35.018 10.802 1.00 54.97 256 TYR A C 1
ATOM 1921 O O . TYR A 1 256 ? -7.082 -35.150 9.634 1.00 54.97 256 TYR A O 1
ATOM 1929 N N . HIS A 1 257 ? -6.837 -35.676 11.802 1.00 53.22 257 HIS A N 1
ATOM 1930 C CA . HIS A 1 257 ? -5.644 -36.507 11.591 1.00 53.22 257 HIS A CA 1
ATOM 1931 C C . HIS A 1 257 ? -5.842 -38.032 11.641 1.00 53.22 257 HIS A C 1
ATOM 1933 O O . HIS A 1 257 ? -4.910 -38.730 11.263 1.00 53.22 257 HIS A O 1
ATOM 1939 N N . ASP A 1 258 ? -7.035 -38.547 11.966 1.00 52.19 258 ASP A N 1
ATOM 1940 C CA . ASP A 1 258 ? -7.278 -40.003 12.094 1.00 52.19 258 ASP A CA 1
ATOM 1941 C C . ASP A 1 258 ? -8.179 -40.602 10.993 1.00 52.19 258 ASP A C 1
ATOM 1943 O O . ASP A 1 258 ? -8.809 -41.641 11.179 1.00 52.19 258 ASP A O 1
ATOM 1947 N N . ALA A 1 259 ? -8.262 -39.959 9.827 1.00 51.88 259 ALA A N 1
ATOM 1948 C CA . ALA A 1 259 ? -9.007 -40.486 8.683 1.00 51.88 259 ALA A CA 1
ATOM 1949 C C . ALA A 1 259 ? -8.163 -40.459 7.404 1.00 51.88 259 ALA A C 1
ATOM 1951 O O . ALA A 1 259 ? -8.523 -39.764 6.457 1.00 51.88 259 ALA A O 1
ATOM 1952 N N . LEU A 1 260 ? -7.040 -41.185 7.398 1.00 47.78 260 LEU A N 1
ATOM 1953 C CA . LEU A 1 260 ? -6.320 -41.641 6.201 1.00 47.78 260 LEU A CA 1
ATOM 1954 C C . LEU A 1 260 ? -5.509 -42.900 6.527 1.00 47.78 260 LEU A C 1
ATOM 1956 O O . LEU A 1 260 ? -4.752 -42.860 7.520 1.00 47.78 260 LEU A O 1
#

Foldseek 3Di:
DQLLVLVQVCCCQVVVDDDCCDPPSVVSVCVVVVVVVVVLVVLVVQCQCPPVNHNLPGPLPGPSVLVVLVVVLVVLVSSLCSLVVSLVVLVVVLVVLVVVVVVVVVVVVVVVVVVVVVVVVPPPDDDDDDDDDDPPPDPPPVLVVVVVVLVSLVVNLVSVLSSLQSVLSNVLSVQLSVLSVVCSVCSVVVHHDVVSVVSNVVSVVVSVVSNVVSVVVSVVSVVVSVVPDPDPVNVVVVVVVVVVVVVVVVVVVPPPPPDD

Radius of gyration: 28.46 Å; chains: 1; bounding box: 67×56×84 Å

pLDDT: mean 80.0, std 11.74, range [46.25, 95.06]

Sequence (260 aa):
MHACLSLYTYLRVVKNKRIELGSRDWRLQAVCFGSVILLVPIFLGLDGFGALGYWCLSNARTTGGTFLSFVIFAVALLNAVATAGSNFFIASKLEDAMRSIRKLETRQSAAGTVLRKISSRQDGSTGGHGSPHQLTSGGSSSASAWQQAVQEQRALVASQCLTTLIRTASLVYIPLSISLFAVAVFQAAGYIEPLSSLAVVITANVSGFANSWAYMKNSMLKQSVKMISPPPNVAPSIKAREAQQQQQQQQGSGGYHDAL